Protein AF-A0A5J4IPZ2-F1 (afdb_monomer)

Foldseek 3Di:
DVVLVLLLVCLQFQVACCQAVNFQVVCLQVQLQALVLLLVVLVLQLVLLLPLQLVLVCCCQQPADQLSVLVVQVCPPCSPPDPRNGDGNVVCSLVVSLVSSQVSLVVVLVVCVVPPVPNCVVQVVCSSVSSVGRLSSVLNVVCVVVVDPDSVSSSSSSNSNSNSSSVSSSVLSVVNVVCVPPDDDPVCPRSNVSVVVSNVVSVVSLVCNCVSVPPDPNGSDPVVDVVVVVVVVVVVVVVVVVVVVVVPD

Secondary structure (DSSP, 8-state):
-HHHHHHHHIIIIIS-TTTTS-TTHHHHHHHTT-HHHHHHHHHHHHHHHHHHHHHHHHHIIIIISTTGGGGGGS-TT-GGG-TTTT---GGGHHHHHHHHHHHHHHHHHHHHHHH-HHHHHHHGGGSGGGTT-HHHHHHHHHHHHTT---HHHHHHHHHHHHHHHHHHHHHHHHHHHHHTTS---GGGTTHHHHHHHHHHHHHHHHTTTTTTTTTS--SS---S-HHHHHHHHHHHHHHHHHHHHHTT-

Structure (mmCIF, N/CA/C/O backbone):
data_AF-A0A5J4IPZ2-F1
#
_entry.id   AF-A0A5J4IPZ2-F1
#
loop_
_atom_site.group_PDB
_atom_site.id
_atom_site.type_symbol
_atom_site.label_atom_id
_atom_site.label_alt_id
_atom_site.label_comp_id
_atom_site.label_asym_id
_atom_site.label_entity_id
_atom_site.label_seq_id
_atom_site.pdbx_PDB_ins_code
_atom_site.Cartn_x
_atom_site.Cartn_y
_atom_site.Cartn_z
_atom_site.occupancy
_atom_site.B_iso_or_equiv
_atom_site.auth_seq_id
_atom_site.auth_comp_id
_atom_site.auth_asym_id
_atom_site.auth_atom_id
_atom_site.pdbx_PDB_model_num
ATOM 1 N N . MET A 1 1 ? -8.287 -6.691 -21.217 1.00 61.56 1 MET A N 1
ATOM 2 C CA . MET A 1 1 ? -9.490 -6.255 -20.456 1.00 61.56 1 MET A CA 1
ATOM 3 C C . MET A 1 1 ? -9.839 -7.245 -19.352 1.00 61.56 1 MET A C 1
ATOM 5 O O . MET A 1 1 ? -9.910 -6.810 -18.214 1.00 61.56 1 MET A O 1
ATOM 9 N N . LEU A 1 2 ? -9.999 -8.542 -19.652 1.00 74.62 2 LEU A N 1
ATOM 10 C CA . LEU A 1 2 ? -10.226 -9.575 -18.626 1.00 74.62 2 LEU A CA 1
ATOM 11 C C . LEU A 1 2 ? -9.088 -9.647 -17.594 1.00 74.62 2 LEU A C 1
ATOM 13 O O . LEU A 1 2 ? -9.361 -9.686 -16.405 1.00 74.62 2 LEU A O 1
ATOM 17 N N . GLU A 1 3 ? -7.841 -9.511 -18.041 1.00 77.12 3 GLU A N 1
ATOM 18 C CA . GLU A 1 3 ? -6.651 -9.480 -17.178 1.00 77.12 3 GLU A CA 1
ATOM 19 C C . GLU A 1 3 ? -6.672 -8.355 -16.124 1.00 77.12 3 GLU A C 1
ATOM 21 O O . GLU A 1 3 ? -6.372 -8.588 -14.958 1.00 77.12 3 GLU A O 1
ATOM 26 N N . HIS A 1 4 ? -7.114 -7.140 -16.485 1.00 78.69 4 HIS A N 1
ATOM 27 C CA . HIS A 1 4 ? -7.267 -6.051 -15.511 1.00 78.69 4 HIS A CA 1
ATOM 28 C C . HIS A 1 4 ? -8.324 -6.382 -14.455 1.00 78.69 4 HIS A C 1
ATOM 30 O O . HIS A 1 4 ? -8.153 -6.045 -13.288 1.00 78.69 4 HIS A O 1
ATOM 36 N N . VAL A 1 5 ? -9.418 -7.031 -14.859 1.00 79.81 5 VAL A N 1
ATOM 37 C CA . VAL A 1 5 ? -10.514 -7.391 -13.953 1.00 79.81 5 VAL A CA 1
ATOM 38 C C . VAL A 1 5 ? -10.082 -8.519 -13.018 1.00 79.81 5 VAL A C 1
ATOM 40 O O . VAL A 1 5 ? -10.305 -8.429 -11.814 1.00 79.81 5 VAL A O 1
ATOM 43 N N . GLU A 1 6 ? -9.415 -9.544 -13.539 1.00 80.88 6 GLU A N 1
ATOM 44 C CA . GLU A 1 6 ? -8.884 -10.648 -12.740 1.00 80.88 6 GLU A CA 1
ATOM 45 C C . GLU A 1 6 ? -7.850 -10.157 -11.725 1.00 80.88 6 GLU A C 1
ATOM 47 O O . GLU A 1 6 ? -8.001 -10.406 -10.529 1.00 80.88 6 GLU A O 1
ATOM 52 N N . LEU A 1 7 ? -6.864 -9.370 -12.171 1.00 79.12 7 LEU A N 1
ATOM 53 C CA . LEU A 1 7 ? -5.853 -8.783 -11.292 1.00 79.12 7 LEU A CA 1
ATOM 54 C C . LEU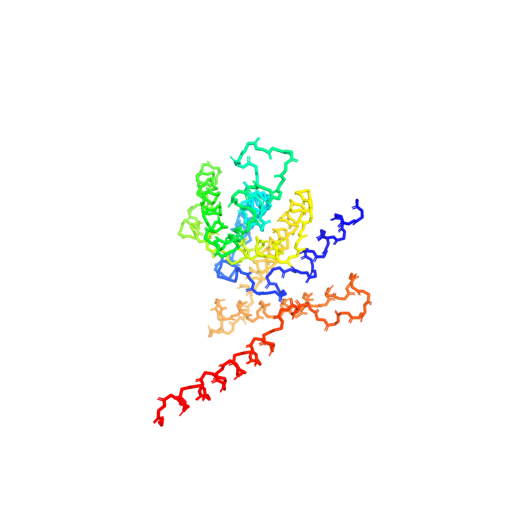 A 1 7 ? -6.485 -7.881 -10.226 1.00 79.12 7 LEU A C 1
ATOM 56 O O . LEU A 1 7 ? -6.055 -7.894 -9.074 1.00 79.12 7 LEU A O 1
ATOM 60 N N . PHE A 1 8 ? -7.532 -7.136 -10.587 1.00 81.12 8 PHE A N 1
ATOM 61 C CA . PHE A 1 8 ? -8.260 -6.272 -9.663 1.00 81.12 8 PHE A CA 1
ATOM 62 C C . PHE A 1 8 ? -8.915 -7.076 -8.531 1.00 81.12 8 PHE A C 1
ATOM 64 O O . PHE A 1 8 ? -8.709 -6.769 -7.356 1.00 81.12 8 PHE A O 1
ATOM 71 N N . PHE A 1 9 ? -9.661 -8.138 -8.853 1.00 81.38 9 PHE A N 1
ATOM 72 C CA . PHE A 1 9 ? -10.294 -8.981 -7.831 1.00 81.38 9 PHE A CA 1
ATOM 73 C C . PHE A 1 9 ? -9.274 -9.804 -7.037 1.00 81.38 9 PHE A C 1
ATOM 75 O O . PHE A 1 9 ? -9.396 -9.905 -5.812 1.00 81.38 9 PHE A O 1
ATOM 82 N N . LYS A 1 10 ? -8.243 -10.333 -7.706 1.00 81.31 10 LYS A N 1
ATOM 83 C CA . LYS A 1 10 ? -7.156 -11.083 -7.069 1.00 81.31 10 LYS A CA 1
ATOM 84 C C . LYS A 1 10 ? -6.426 -10.214 -6.049 1.00 81.31 10 LYS A C 1
ATOM 86 O O . LYS A 1 10 ? -6.302 -10.611 -4.899 1.00 81.31 10 LYS A O 1
ATOM 91 N N . SER A 1 11 ? -6.042 -8.996 -6.419 1.00 79.44 11 SER A N 1
ATOM 92 C CA . SER A 1 11 ? -5.318 -8.066 -5.544 1.00 79.44 11 SER A CA 1
ATOM 93 C C . SER A 1 11 ? -6.141 -7.585 -4.337 1.00 79.44 11 SER A C 1
ATOM 95 O O . SER A 1 11 ? -5.589 -7.376 -3.256 1.00 79.44 11 SER A O 1
ATOM 97 N N . ILE A 1 12 ? -7.465 -7.441 -4.476 1.00 83.19 12 ILE A N 1
ATOM 98 C CA . ILE A 1 12 ? -8.333 -7.003 -3.368 1.00 83.19 12 ILE A CA 1
ATOM 99 C C . ILE A 1 12 ? -8.561 -8.120 -2.343 1.00 83.19 12 ILE A C 1
ATOM 101 O O . ILE A 1 12 ? -8.510 -7.859 -1.136 1.00 83.19 12 ILE A O 1
ATOM 105 N N . PHE A 1 13 ? -8.858 -9.339 -2.806 1.00 78.62 13 PHE A N 1
ATOM 106 C CA . PHE A 1 13 ? -9.368 -10.414 -1.945 1.00 78.62 13 PHE A CA 1
ATOM 107 C C . PHE A 1 13 ? -8.379 -11.555 -1.710 1.00 78.62 13 PHE A C 1
ATOM 109 O O . PHE A 1 13 ? -8.270 -12.012 -0.575 1.00 78.62 13 PHE A O 1
ATOM 116 N N . VAL A 1 14 ? -7.682 -12.009 -2.753 1.00 73.56 14 VAL A N 1
ATOM 117 C CA . VAL A 1 14 ? -6.795 -13.184 -2.700 1.00 73.56 14 VAL A CA 1
ATOM 118 C C . VAL A 1 14 ? -5.417 -12.776 -2.185 1.00 73.56 14 VAL A C 1
ATOM 120 O O . VAL A 1 14 ? -4.978 -13.236 -1.136 1.00 73.56 14 VAL A O 1
ATOM 123 N N . ASP A 1 15 ? -4.794 -11.810 -2.853 1.00 78.50 15 ASP A N 1
ATOM 124 C CA . ASP A 1 15 ? -3.455 -11.298 -2.553 1.00 78.50 15 ASP A CA 1
ATOM 125 C C . ASP A 1 15 ? -3.522 -10.046 -1.668 1.00 78.50 15 ASP A C 1
ATOM 127 O O . ASP A 1 15 ? -2.786 -9.072 -1.854 1.00 78.50 15 ASP A O 1
ATOM 131 N N . ASN A 1 16 ? -4.450 -10.034 -0.708 1.00 83.62 16 ASN A N 1
ATOM 132 C CA . ASN A 1 16 ? -4.646 -8.873 0.147 1.00 83.62 16 ASN A CA 1
ATOM 133 C C . ASN A 1 16 ? -3.399 -8.627 1.014 1.00 83.62 16 ASN A C 1
ATOM 135 O O . ASN A 1 16 ? -3.026 -9.455 1.847 1.00 83.62 16 ASN A O 1
ATOM 139 N N . MET A 1 17 ? -2.805 -7.440 0.883 1.00 83.50 17 MET A N 1
ATOM 140 C CA . MET A 1 17 ? -1.573 -7.051 1.583 1.00 83.50 17 MET A CA 1
ATOM 141 C C . MET A 1 17 ? -1.637 -7.233 3.107 1.00 83.50 17 MET A C 1
ATOM 143 O O . MET A 1 17 ? -0.631 -7.580 3.722 1.00 83.50 17 MET A O 1
ATOM 147 N N . VAL A 1 18 ? -2.802 -7.008 3.723 1.00 83.12 18 VAL A N 1
ATOM 148 C CA . VAL A 1 18 ? -2.961 -7.034 5.186 1.00 83.12 18 VAL A CA 1
ATOM 149 C C . VAL A 1 18 ? -3.151 -8.452 5.710 1.00 83.12 18 VAL A C 1
ATOM 151 O O . VAL A 1 18 ? -2.559 -8.809 6.722 1.00 83.12 18 VAL A O 1
ATOM 154 N N . PHE A 1 19 ? -3.985 -9.258 5.053 1.00 84.88 19 PHE A N 1
ATOM 155 C CA . PHE A 1 19 ? -4.385 -10.566 5.584 1.00 84.88 19 PHE A CA 1
ATOM 156 C C . PHE A 1 19 ? -3.585 -11.737 5.015 1.00 84.88 19 PHE A C 1
ATOM 158 O O . PHE A 1 19 ? -3.391 -12.713 5.734 1.00 84.88 19 PHE A O 1
ATOM 165 N N . ALA A 1 20 ? -3.115 -11.645 3.767 1.00 82.25 20 ALA A N 1
ATOM 166 C CA . ALA A 1 20 ? -2.290 -12.687 3.158 1.00 82.25 20 ALA A CA 1
ATOM 167 C C . ALA A 1 20 ? -0.814 -12.528 3.548 1.00 82.25 20 ALA A C 1
ATOM 169 O O . ALA A 1 20 ? -0.160 -13.505 3.898 1.00 82.25 20 ALA A O 1
ATOM 170 N N . TYR A 1 21 ? -0.309 -11.289 3.544 1.00 84.62 21 TYR A N 1
ATOM 171 C CA . TYR A 1 21 ? 1.118 -11.014 3.742 1.00 84.62 21 TYR A CA 1
ATOM 172 C C . TYR A 1 21 ? 1.452 -10.275 5.049 1.00 84.62 21 TYR A C 1
ATOM 174 O O . TYR A 1 21 ? 2.625 -10.093 5.358 1.00 84.62 21 TYR A O 1
ATOM 182 N N . PHE A 1 22 ? 0.457 -9.855 5.842 1.00 89.00 22 PHE A N 1
ATOM 183 C CA . PHE A 1 22 ? 0.658 -9.109 7.098 1.00 89.00 22 PHE A CA 1
ATOM 184 C C . PHE A 1 22 ? 1.473 -7.811 6.941 1.00 89.00 22 PHE A C 1
ATOM 186 O O . PHE A 1 22 ? 2.226 -7.411 7.833 1.00 89.00 22 PHE A O 1
ATOM 193 N N . LEU A 1 23 ? 1.304 -7.106 5.820 1.00 90.31 23 LEU A N 1
ATOM 194 C CA . LEU A 1 23 ? 1.935 -5.811 5.577 1.00 90.31 23 LEU A CA 1
ATOM 195 C C . LEU A 1 23 ? 1.057 -4.650 6.072 1.00 90.31 23 LEU A C 1
ATOM 197 O O . LEU A 1 23 ? -0.164 -4.633 5.924 1.00 90.31 23 LEU A O 1
ATOM 201 N N . GLY A 1 24 ? 1.700 -3.621 6.634 1.00 90.25 24 GLY A N 1
ATOM 202 C CA . GLY A 1 24 ? 1.027 -2.392 7.081 1.00 90.25 24 GLY A CA 1
ATOM 203 C C . GLY A 1 24 ? 0.362 -2.490 8.461 1.00 90.25 24 GLY A C 1
ATOM 204 O O . GLY A 1 24 ? -0.444 -1.632 8.822 1.00 90.25 24 GLY A O 1
ATOM 205 N N . MET A 1 25 ? 0.715 -3.502 9.258 1.00 91.31 25 MET A N 1
ATOM 206 C CA . MET A 1 25 ? 0.103 -3.776 10.566 1.00 91.31 25 MET A CA 1
ATOM 207 C C . MET A 1 25 ? 0.246 -2.632 11.577 1.00 91.31 25 MET A C 1
ATOM 209 O O . MET A 1 25 ? -0.663 -2.396 12.373 1.00 91.31 25 MET A O 1
ATOM 213 N N . CYS A 1 26 ? 1.354 -1.889 11.540 1.00 90.81 26 CYS A N 1
ATOM 214 C CA . CYS A 1 26 ? 1.641 -0.820 12.498 1.00 90.81 26 CYS A CA 1
ATOM 215 C C . CYS A 1 26 ? 0.573 0.285 12.466 1.00 90.81 26 CYS A C 1
ATOM 217 O O . CYS A 1 26 ? -0.038 0.603 13.488 1.00 90.81 26 CYS A O 1
ATOM 219 N N . SER A 1 27 ? 0.306 0.837 11.282 1.00 90.12 27 SER A N 1
ATOM 220 C CA . SER A 1 27 ? -0.718 1.867 11.082 1.00 90.12 27 SER A CA 1
ATOM 221 C C . SER A 1 27 ? -2.130 1.277 11.161 1.00 90.12 27 SER A C 1
ATOM 223 O O . SER A 1 27 ? -3.031 1.900 11.731 1.00 90.12 27 SER A O 1
ATOM 225 N N . TYR A 1 28 ? -2.310 0.041 10.690 1.00 91.81 28 TYR A N 1
ATOM 226 C CA . TYR A 1 28 ? -3.582 -0.676 10.729 1.00 91.81 28 TYR A CA 1
ATOM 227 C C . TYR A 1 28 ? -4.123 -0.878 12.159 1.00 91.81 28 TYR A C 1
ATOM 229 O O . TYR A 1 28 ? -5.279 -0.564 12.464 1.00 91.81 28 TYR A O 1
ATOM 237 N N . LEU A 1 29 ? -3.285 -1.348 13.085 1.00 92.12 29 LEU A N 1
ATOM 238 C CA . LEU A 1 29 ? -3.682 -1.587 14.479 1.00 92.12 29 LEU A CA 1
ATOM 239 C C . LEU A 1 29 ? -3.805 -0.279 15.279 1.00 92.12 29 LEU A C 1
ATOM 241 O O . LEU A 1 29 ? -4.686 -0.147 16.143 1.00 92.12 29 LEU A O 1
ATOM 245 N N . ALA A 1 30 ? -2.948 0.702 14.982 1.00 89.31 30 ALA A N 1
ATOM 246 C CA . ALA A 1 30 ? -2.922 1.986 15.677 1.00 89.31 30 ALA A CA 1
ATOM 247 C C . ALA A 1 30 ? -4.180 2.831 15.405 1.00 89.31 30 ALA A C 1
ATOM 249 O O . ALA A 1 30 ? -4.764 3.384 16.344 1.00 89.31 30 ALA A O 1
ATOM 250 N N . VAL A 1 31 ? -4.635 2.893 14.147 1.00 89.44 31 VAL A N 1
ATOM 251 C CA . VAL A 1 31 ? -5.649 3.867 13.687 1.00 89.44 31 VAL A CA 1
ATOM 252 C C . VAL A 1 31 ? -7.065 3.280 13.573 1.00 89.44 31 VAL A C 1
ATOM 254 O O . VAL A 1 31 ? -8.040 4.002 13.373 1.00 89.44 31 VAL A O 1
ATOM 257 N N . SER A 1 32 ? -7.247 1.989 13.844 1.00 92.88 32 SER A N 1
ATOM 258 C CA . SER A 1 32 ? -8.554 1.313 13.763 1.00 92.88 32 SER A CA 1
ATOM 259 C C . SER A 1 32 ? -9.525 1.598 14.927 1.00 92.88 32 SER A C 1
ATOM 261 O O . SER A 1 32 ? -10.469 0.853 15.147 1.00 92.88 32 SER A O 1
ATOM 263 N N . LYS A 1 33 ? -9.335 2.653 15.730 1.00 90.19 33 LYS A N 1
ATOM 264 C CA . LYS A 1 33 ? -10.219 2.926 16.887 1.00 90.19 33 LYS A CA 1
ATOM 265 C C . LYS A 1 33 ? -11.569 3.544 16.517 1.00 90.19 33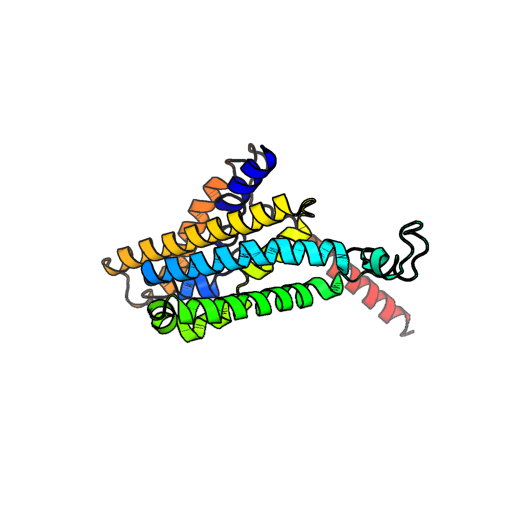 LYS A C 1
ATOM 267 O O . LYS A 1 33 ? -12.498 3.427 17.318 1.00 90.19 33 LYS A O 1
ATOM 272 N N . LYS A 1 34 ? -11.629 4.273 15.402 1.00 90.88 34 LYS A N 1
ATOM 273 C CA . LYS A 1 34 ? -12.822 4.961 14.899 1.00 90.88 34 LYS A CA 1
ATOM 274 C C . LYS A 1 34 ? -12.916 4.768 13.390 1.00 90.88 34 LYS A C 1
ATOM 276 O O . LYS A 1 34 ? -11.894 4.841 12.703 1.00 90.88 34 LYS A O 1
ATOM 281 N N . VAL A 1 35 ? -14.124 4.582 12.870 1.00 93.38 35 VAL A N 1
ATOM 282 C CA . VAL A 1 35 ? -14.353 4.400 11.429 1.00 93.38 35 VAL A CA 1
ATOM 283 C C . VAL A 1 35 ? -14.015 5.679 10.661 1.00 93.38 35 VAL A C 1
ATOM 285 O O . VAL A 1 35 ? -13.364 5.613 9.625 1.00 93.38 35 VAL A O 1
ATOM 288 N N . SER A 1 36 ? -14.347 6.856 11.199 1.00 89.75 36 SER A N 1
ATOM 289 C CA . SER A 1 36 ? -14.058 8.138 10.536 1.00 89.75 36 SER A CA 1
ATOM 290 C C . SER A 1 36 ? -12.561 8.387 10.309 1.00 89.75 36 SER A C 1
ATOM 292 O O . SER A 1 36 ? -12.176 8.878 9.251 1.00 89.75 36 SER A O 1
ATOM 294 N N . THR A 1 37 ? -11.701 8.007 11.261 1.00 89.00 37 THR A N 1
ATOM 295 C CA . THR A 1 37 ? -10.240 8.109 11.099 1.00 89.00 37 THR A CA 1
ATOM 296 C C . THR A 1 37 ? -9.688 7.026 10.178 1.00 89.00 37 THR A C 1
ATOM 298 O O . THR A 1 37 ? -8.784 7.301 9.393 1.00 89.00 37 THR A O 1
ATOM 301 N N . ALA A 1 38 ? -10.243 5.811 10.243 1.00 91.94 38 ALA A N 1
ATOM 302 C CA . ALA A 1 38 ? -9.855 4.694 9.383 1.00 91.94 38 ALA A CA 1
ATOM 303 C C . ALA A 1 38 ? -10.126 4.981 7.898 1.00 91.94 38 ALA A C 1
ATOM 305 O O . ALA A 1 38 ? -9.267 4.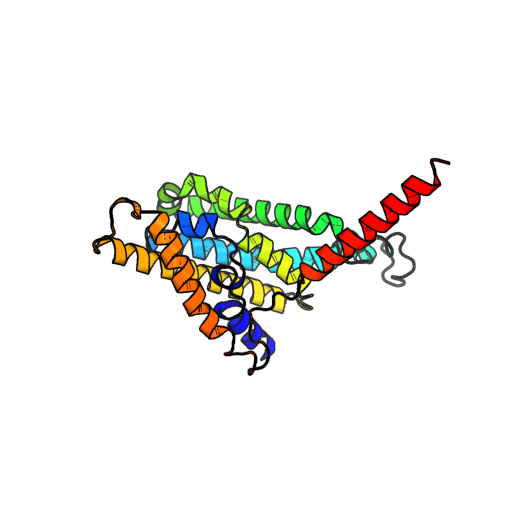711 7.063 1.00 91.94 38 ALA A O 1
ATOM 306 N N . VAL A 1 39 ? -11.276 5.583 7.580 1.00 92.06 39 VAL A N 1
ATOM 307 C CA . VAL A 1 39 ? -11.629 5.984 6.209 1.00 92.06 39 VAL A CA 1
ATOM 308 C C . VAL A 1 39 ? -10.644 7.024 5.672 1.00 92.06 39 VAL A C 1
ATOM 310 O O . VAL A 1 39 ? -10.151 6.873 4.558 1.00 92.06 39 VAL A O 1
ATOM 313 N N . GLY A 1 40 ? -10.311 8.047 6.468 1.00 89.25 40 GLY A N 1
ATOM 314 C CA . GLY A 1 40 ? -9.351 9.078 6.063 1.00 89.25 40 GLY A CA 1
ATOM 315 C C . GLY A 1 40 ? -7.957 8.513 5.781 1.00 89.25 40 GLY A C 1
ATOM 316 O O . GLY A 1 40 ? -7.370 8.805 4.741 1.00 89.25 40 GLY A O 1
ATOM 317 N N . LEU A 1 41 ? -7.452 7.650 6.669 1.00 89.06 41 LEU A N 1
ATOM 318 C CA . LEU A 1 41 ? -6.153 7.001 6.476 1.00 89.06 41 LEU A CA 1
ATOM 319 C C . LEU A 1 41 ? -6.154 6.065 5.262 1.00 89.06 41 LEU A C 1
ATOM 321 O O . LEU A 1 41 ? -5.227 6.103 4.459 1.00 89.06 41 LEU A O 1
ATOM 325 N N . GLY A 1 42 ? -7.180 5.228 5.108 1.00 91.56 42 GLY A N 1
ATOM 326 C CA . GLY A 1 42 ? -7.247 4.305 3.980 1.00 91.56 42 GLY A CA 1
ATOM 327 C C . GLY A 1 42 ? -7.369 5.017 2.633 1.00 91.56 42 GLY A C 1
ATOM 328 O O . GLY A 1 42 ? -6.743 4.584 1.671 1.00 91.56 42 GLY A O 1
ATOM 329 N N . ALA A 1 43 ? -8.109 6.127 2.558 1.00 91.19 43 ALA A N 1
ATOM 330 C CA . ALA A 1 43 ? -8.184 6.936 1.343 1.00 91.19 43 ALA A CA 1
ATOM 331 C C . ALA A 1 43 ? -6.815 7.531 0.972 1.00 91.19 43 ALA A C 1
ATOM 333 O O . ALA A 1 43 ? -6.435 7.513 -0.199 1.00 91.19 43 ALA A O 1
ATOM 334 N N . ALA A 1 44 ? -6.045 7.991 1.966 1.00 90.69 44 ALA A N 1
ATOM 335 C CA . ALA A 1 44 ? -4.675 8.449 1.747 1.00 90.69 44 ALA A CA 1
ATOM 336 C C . ALA A 1 44 ? -3.770 7.316 1.233 1.00 90.69 44 ALA A C 1
ATOM 338 O O . ALA A 1 44 ? -3.013 7.523 0.290 1.00 90.69 44 ALA A O 1
ATOM 339 N N . VAL A 1 45 ? -3.880 6.104 1.791 1.00 92.06 45 VAL A N 1
ATOM 340 C CA . VAL A 1 45 ? -3.102 4.936 1.339 1.00 92.06 45 VAL A CA 1
ATOM 341 C C . VAL A 1 45 ? -3.457 4.529 -0.093 1.00 92.06 45 VAL A C 1
ATOM 343 O O . VAL A 1 45 ? -2.540 4.292 -0.876 1.00 92.06 45 VAL A O 1
ATOM 346 N N . ILE A 1 46 ? -4.746 4.502 -0.465 1.00 94.12 46 ILE A N 1
ATOM 347 C CA . ILE A 1 46 ? -5.175 4.263 -1.857 1.00 94.12 46 ILE A CA 1
ATOM 348 C C . ILE A 1 46 ? -4.518 5.280 -2.783 1.00 94.12 46 ILE A C 1
ATOM 350 O O . ILE A 1 46 ? -3.931 4.899 -3.793 1.00 94.12 46 ILE A O 1
ATOM 354 N N . PHE A 1 47 ? -4.608 6.566 -2.440 1.00 92.81 47 PHE A N 1
ATOM 355 C CA . PHE A 1 47 ? -4.050 7.632 -3.263 1.00 92.81 47 PHE A CA 1
ATOM 356 C C . PHE A 1 47 ? -2.538 7.471 -3.441 1.00 92.81 47 PHE A C 1
ATOM 358 O O . PHE A 1 47 ? -2.062 7.489 -4.573 1.00 92.81 47 PHE A O 1
ATOM 365 N N . VAL A 1 48 ? -1.793 7.247 -2.353 1.00 93.69 48 VAL A N 1
ATOM 366 C CA . VAL A 1 48 ? -0.339 7.054 -2.424 1.00 93.69 48 VAL A CA 1
ATOM 367 C C . VAL A 1 48 ? -0.002 5.843 -3.293 1.00 93.69 48 VAL A C 1
ATOM 36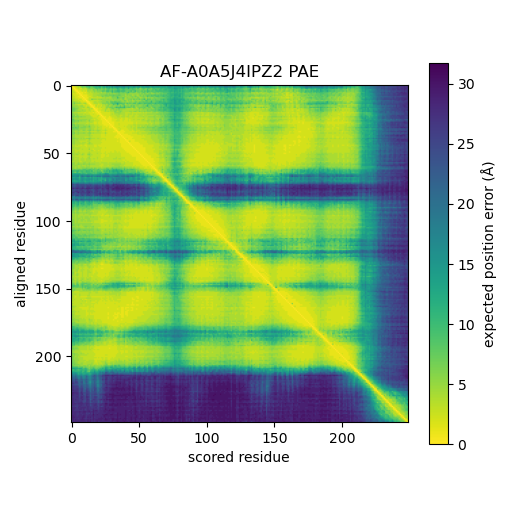9 O O . VAL A 1 48 ? 0.735 6.012 -4.254 1.00 93.69 48 VAL A O 1
ATOM 372 N N . LEU A 1 49 ? -0.585 4.665 -3.039 1.00 93.69 49 LEU A N 1
ATOM 373 C CA . LEU A 1 49 ? -0.314 3.447 -3.821 1.00 93.69 49 LEU A CA 1
ATOM 374 C C . LEU A 1 49 ? -0.645 3.603 -5.309 1.00 93.69 49 LEU A C 1
ATOM 376 O O . LEU A 1 49 ? 0.124 3.165 -6.162 1.00 93.69 49 LEU A O 1
ATOM 380 N N . THR A 1 50 ? -1.767 4.252 -5.623 1.00 94.19 50 THR A N 1
ATOM 381 C CA . THR A 1 50 ? -2.211 4.462 -7.010 1.00 94.19 50 THR A CA 1
ATOM 382 C C . THR A 1 50 ? -1.208 5.288 -7.807 1.00 94.19 50 THR A C 1
ATOM 384 O O . THR A 1 50 ? -1.109 5.111 -9.017 1.00 94.19 50 THR A O 1
ATOM 387 N N . VAL A 1 51 ? -0.460 6.181 -7.154 1.00 93.69 51 VAL A N 1
ATOM 388 C CA . VAL A 1 51 ? 0.522 7.032 -7.833 1.00 93.69 51 VAL A CA 1
ATOM 389 C C . VAL A 1 51 ? 1.941 6.471 -7.707 1.00 93.69 51 VAL A C 1
ATOM 391 O O . VAL A 1 51 ? 2.682 6.480 -8.686 1.00 93.69 51 VAL A O 1
ATOM 394 N N . THR A 1 52 ? 2.337 5.941 -6.548 1.00 93.94 52 THR A N 1
ATOM 395 C CA . THR A 1 52 ? 3.705 5.445 -6.334 1.00 93.94 52 THR A CA 1
ATOM 396 C C . THR A 1 52 ? 3.992 4.165 -7.099 1.00 93.94 52 THR A C 1
ATOM 398 O O . THR A 1 52 ? 5.099 4.030 -7.600 1.00 93.94 52 THR A O 1
ATOM 401 N N . VAL A 1 53 ? 3.032 3.246 -7.235 1.00 93.00 53 VAL A N 1
ATOM 402 C CA . VAL A 1 53 ? 3.243 1.989 -7.972 1.00 93.00 53 VAL A CA 1
ATOM 403 C C . VAL A 1 53 ? 3.542 2.234 -9.457 1.00 93.00 53 VAL A C 1
ATOM 405 O O . VAL A 1 53 ? 4.580 1.761 -9.911 1.00 93.00 53 VAL A O 1
ATOM 408 N N . PRO A 1 54 ? 2.738 2.994 -10.230 1.00 93.25 54 PRO A N 1
ATOM 409 C CA . PRO A 1 54 ? 3.085 3.270 -11.622 1.00 93.25 54 PRO A CA 1
ATOM 410 C C . PRO A 1 54 ? 4.340 4.141 -11.756 1.00 93.25 54 PRO A C 1
ATOM 412 O O . PRO A 1 54 ? 5.094 3.953 -12.703 1.00 93.25 54 PRO A O 1
ATOM 415 N N . LEU A 1 55 ? 4.616 5.060 -10.821 1.00 93.19 55 LEU A N 1
ATOM 416 C CA . LEU A 1 55 ? 5.885 5.799 -10.828 1.00 93.19 55 LEU A CA 1
ATOM 417 C C . LEU A 1 55 ? 7.080 4.863 -10.628 1.00 93.19 55 LEU A C 1
ATOM 419 O O . LEU A 1 55 ? 8.023 4.914 -11.408 1.00 93.19 55 LEU A O 1
ATOM 423 N N . ASN A 1 56 ? 7.024 3.978 -9.635 1.00 92.75 56 ASN A N 1
ATOM 424 C CA . ASN A 1 56 ? 8.075 2.999 -9.373 1.00 92.75 56 ASN A CA 1
ATOM 425 C C . ASN A 1 56 ? 8.217 1.994 -10.521 1.00 92.75 56 ASN A C 1
ATOM 427 O O . ASN A 1 56 ? 9.333 1.577 -10.800 1.00 92.75 56 ASN A O 1
ATOM 431 N N . TRP A 1 57 ? 7.132 1.684 -11.236 1.00 92.62 57 TRP A N 1
ATOM 432 C CA . TRP A 1 57 ? 7.178 0.921 -12.483 1.00 92.62 57 TRP A CA 1
ATOM 433 C C . TRP A 1 57 ? 7.997 1.636 -13.564 1.00 92.62 57 TRP A C 1
ATOM 435 O O . TRP A 1 57 ? 8.867 1.033 -14.185 1.00 92.62 57 TRP A O 1
ATOM 445 N N . PHE A 1 58 ? 7.768 2.940 -13.762 1.00 90.75 58 PHE A N 1
ATOM 446 C CA . PHE A 1 58 ? 8.592 3.736 -14.675 1.00 90.75 58 PHE A CA 1
ATOM 447 C C . PHE A 1 58 ? 10.047 3.798 -14.214 1.00 90.75 58 PHE A C 1
ATOM 449 O O . PHE A 1 58 ? 10.943 3.743 -15.046 1.00 90.75 58 PHE A O 1
ATOM 456 N N . LEU A 1 59 ? 10.308 3.902 -12.912 1.00 90.44 59 LEU A N 1
ATOM 457 C CA . LEU A 1 59 ? 11.680 3.846 -12.422 1.00 90.44 59 LEU A CA 1
ATOM 458 C C . LEU A 1 59 ? 12.299 2.488 -12.764 1.00 90.44 59 LEU A C 1
ATOM 460 O O . LEU A 1 59 ? 13.335 2.469 -13.415 1.00 90.44 59 LEU A O 1
ATOM 464 N N . ASP A 1 60 ? 11.647 1.383 -12.405 1.00 87.88 60 ASP A N 1
ATOM 465 C CA . ASP A 1 60 ? 12.148 0.023 -12.621 1.00 87.88 60 ASP A CA 1
ATOM 466 C C . ASP A 1 60 ? 12.548 -0.220 -14.084 1.00 87.88 60 ASP A C 1
ATOM 468 O O . ASP A 1 60 ? 13.704 -0.533 -14.370 1.00 87.88 60 ASP A O 1
ATOM 472 N N . GLN A 1 61 ? 11.634 0.064 -15.013 1.00 84.25 61 GLN A N 1
ATOM 473 C CA . GLN A 1 61 ? 11.819 -0.169 -16.449 1.00 84.25 61 GLN A CA 1
ATOM 474 C C . GLN A 1 61 ? 12.866 0.744 -17.101 1.00 84.25 61 GLN A C 1
ATOM 476 O O . GLN A 1 61 ? 13.531 0.334 -18.047 1.00 84.25 61 GLN A O 1
ATOM 481 N N . TYR A 1 62 ? 13.003 1.994 -16.642 1.00 82.94 62 TYR A N 1
ATOM 482 C CA . TYR A 1 62 ? 13.886 2.978 -17.287 1.00 82.94 62 TYR A CA 1
ATOM 483 C C . TYR A 1 62 ? 15.233 3.167 -16.579 1.00 82.94 62 TYR A C 1
ATOM 485 O O . TYR A 1 62 ? 16.135 3.767 -17.161 1.00 82.94 62 TYR A O 1
ATOM 493 N N . ILE A 1 63 ? 15.383 2.706 -15.334 1.00 83.75 63 ILE A N 1
ATOM 494 C CA . ILE A 1 63 ? 16.573 2.973 -14.511 1.00 83.75 63 ILE A CA 1
ATOM 495 C C . ILE A 1 63 ? 17.186 1.698 -13.919 1.00 83.75 63 ILE A C 1
ATOM 497 O O . ILE A 1 63 ? 18.406 1.652 -13.787 1.00 83.75 63 ILE A O 1
ATOM 501 N N . LEU A 1 64 ? 16.395 0.695 -13.522 1.00 82.44 64 LEU A N 1
ATOM 502 C CA . LEU A 1 64 ? 16.890 -0.388 -12.657 1.00 82.44 64 LEU A CA 1
ATOM 503 C C . LEU A 1 64 ? 17.162 -1.685 -13.409 1.00 82.44 64 LEU A C 1
ATOM 505 O O . LEU A 1 64 ? 18.106 -2.386 -13.052 1.00 82.44 64 LEU A O 1
ATOM 509 N N . GLN A 1 65 ? 16.355 -1.998 -14.423 1.00 78.31 65 GLN A N 1
ATOM 510 C CA . GLN A 1 65 ? 16.526 -3.217 -15.205 1.00 78.31 65 GLN A CA 1
ATOM 511 C C . GLN A 1 65 ? 17.866 -3.244 -15.959 1.00 78.31 65 GLN A C 1
ATOM 513 O O . GLN A 1 65 ? 18.380 -2.187 -16.350 1.00 78.31 65 GLN A O 1
ATOM 518 N N . PRO A 1 66 ? 18.437 -4.443 -16.188 1.00 71.00 66 PRO A N 1
ATOM 519 C CA . PRO A 1 66 ? 19.699 -4.582 -16.905 1.00 71.00 66 PRO A CA 1
ATOM 520 C C . PRO A 1 66 ? 19.582 -3.954 -18.300 1.00 71.00 66 PRO A C 1
ATOM 522 O O . PRO A 1 66 ? 18.671 -4.267 -19.066 1.00 71.00 66 PRO A O 1
ATOM 525 N N . GLY A 1 67 ? 20.478 -3.018 -18.613 1.00 67.75 67 GLY A N 1
ATOM 526 C CA . GLY A 1 67 ? 20.485 -2.301 -19.892 1.00 67.75 67 GLY A CA 1
ATOM 527 C C . GLY A 1 67 ? 19.435 -1.189 -20.043 1.00 67.75 67 GLY A C 1
ATOM 528 O O . GLY A 1 67 ? 19.364 -0.567 -21.105 1.00 67.75 67 GLY A O 1
ATOM 529 N N . ALA A 1 68 ? 18.661 -0.858 -19.001 1.00 67.00 68 ALA A N 1
ATOM 530 C CA . ALA A 1 68 ? 17.650 0.207 -19.052 1.00 67.00 68 ALA A CA 1
ATOM 531 C C . ALA A 1 68 ? 18.243 1.607 -19.332 1.00 67.00 68 ALA A C 1
ATOM 533 O O . ALA A 1 68 ? 17.603 2.455 -19.961 1.00 67.00 68 ALA A O 1
ATOM 534 N N . LEU A 1 69 ? 19.509 1.840 -18.957 1.00 67.69 69 LEU A N 1
ATOM 535 C CA . LEU A 1 69 ? 20.219 3.102 -19.204 1.00 67.69 69 LEU A CA 1
ATOM 536 C C . LEU A 1 69 ? 20.647 3.309 -20.668 1.00 67.69 69 LEU A C 1
ATOM 538 O O . LEU A 1 69 ? 21.217 4.356 -20.985 1.00 67.69 69 LEU A O 1
ATOM 542 N N . ALA A 1 70 ? 20.338 2.382 -21.581 1.00 65.19 70 ALA A N 1
ATOM 543 C CA . ALA A 1 70 ? 20.668 2.502 -23.004 1.00 65.19 70 ALA A CA 1
ATOM 544 C C . ALA A 1 70 ? 20.118 3.790 -23.660 1.00 65.19 70 ALA A C 1
ATOM 546 O O . ALA A 1 70 ? 20.661 4.268 -24.656 1.00 65.19 70 ALA A O 1
ATOM 547 N N . TRP A 1 71 ? 19.072 4.404 -23.093 1.00 68.31 71 TRP A N 1
ATOM 548 C CA . TRP A 1 71 ? 18.554 5.702 -23.545 1.00 68.31 71 TRP A CA 1
ATOM 549 C C . TRP A 1 71 ? 19.526 6.884 -23.318 1.00 68.31 71 TRP A C 1
ATOM 551 O O . TRP A 1 71 ? 19.471 7.856 -24.076 1.00 68.31 71 TRP A O 1
ATOM 561 N N . LEU A 1 72 ? 20.418 6.822 -22.321 1.00 67.44 72 LEU A N 1
ATOM 562 C CA . LEU A 1 72 ? 21.286 7.943 -21.923 1.00 67.44 72 LEU A CA 1
ATOM 563 C C . LEU A 1 72 ? 22.438 8.201 -22.918 1.00 67.44 72 LEU A C 1
ATOM 565 O O . LEU A 1 72 ? 22.944 9.318 -22.994 1.00 67.44 72 LEU A O 1
ATOM 569 N N . ASP A 1 73 ? 22.823 7.195 -23.708 1.00 59.38 73 ASP A N 1
ATOM 570 C CA . ASP A 1 73 ? 23.985 7.234 -24.614 1.00 59.38 73 ASP A CA 1
ATOM 571 C C . ASP A 1 73 ? 23.679 7.842 -26.003 1.00 59.38 73 ASP A C 1
ATOM 573 O O . ASP A 1 73 ? 24.533 7.918 -26.881 1.00 59.38 73 ASP A O 1
ATOM 577 N N . GLY A 1 74 ? 22.443 8.284 -26.263 1.00 60.44 74 GLY A N 1
ATOM 578 C CA . GLY A 1 74 ? 22.066 8.959 -27.519 1.00 60.44 74 GLY A CA 1
ATOM 579 C C . GLY A 1 74 ? 22.056 8.078 -28.786 1.00 60.44 74 GLY A C 1
ATOM 580 O O . GLY A 1 74 ? 21.421 8.447 -29.777 1.00 60.44 74 GLY A O 1
ATOM 581 N N . ASN A 1 75 ? 22.656 6.886 -28.758 1.00 56.19 75 ASN A N 1
ATOM 582 C CA . ASN A 1 75 ? 22.651 5.906 -29.845 1.00 56.19 75 ASN A CA 1
ATOM 583 C C . ASN A 1 75 ? 21.437 4.968 -29.759 1.00 56.19 75 ASN A C 1
ATOM 585 O O . ASN A 1 75 ? 21.521 3.817 -29.347 1.00 56.19 75 ASN A O 1
ATOM 589 N N . ARG A 1 76 ? 20.281 5.440 -30.241 1.00 56.31 76 ARG A N 1
ATOM 590 C CA . ARG A 1 76 ? 19.025 4.658 -30.291 1.00 56.31 76 ARG A CA 1
ATOM 591 C C . ARG A 1 76 ? 19.056 3.454 -31.254 1.00 56.31 76 ARG A C 1
ATOM 593 O O . ARG A 1 76 ? 18.096 2.695 -31.299 1.00 56.31 76 ARG A O 1
ATOM 600 N N . ALA A 1 77 ? 20.107 3.324 -32.067 1.00 54.84 77 ALA A N 1
ATOM 601 C CA . ALA A 1 77 ? 20.202 2.348 -33.155 1.00 54.84 77 ALA A CA 1
ATOM 602 C C . ALA A 1 77 ? 20.951 1.051 -32.786 1.00 54.84 77 ALA A C 1
ATOM 604 O O . ALA A 1 77 ? 20.800 0.060 -33.494 1.00 54.84 77 ALA A O 1
ATOM 605 N N . THR A 1 78 ? 21.728 1.032 -31.698 1.00 52.25 78 THR A N 1
ATOM 606 C CA . THR A 1 78 ? 22.510 -0.143 -31.264 1.00 52.25 78 THR A CA 1
ATOM 607 C C . THR A 1 78 ? 22.512 -0.247 -29.735 1.00 52.25 78 THR A C 1
ATOM 609 O O . THR A 1 78 ? 23.434 0.260 -29.097 1.00 52.25 78 THR A O 1
ATOM 612 N N . PRO A 1 79 ? 21.495 -0.894 -29.135 1.00 54.88 79 PRO A N 1
ATOM 613 C CA . PRO A 1 79 ? 21.404 -1.085 -27.682 1.00 54.88 79 PRO A CA 1
ATOM 614 C C . PRO A 1 79 ? 22.601 -1.862 -27.104 1.00 54.88 79 PRO A C 1
ATOM 616 O O . PRO A 1 79 ? 23.062 -1.566 -26.006 1.00 54.88 79 PRO A O 1
ATOM 619 N N . GLU A 1 80 ? 23.147 -2.797 -27.889 1.00 54.41 80 GLU A N 1
ATOM 620 C CA . GLU A 1 80 ? 24.255 -3.691 -27.516 1.00 54.41 80 GLU A CA 1
ATOM 621 C C . GLU A 1 80 ? 25.638 -3.011 -27.469 1.00 54.41 80 GLU A C 1
ATOM 623 O O . GLU A 1 80 ? 26.592 -3.605 -26.980 1.00 54.41 80 GLU A O 1
ATOM 628 N N . LEU A 1 81 ? 25.770 -1.777 -27.977 1.00 51.69 81 LEU A N 1
ATOM 629 C CA . LEU A 1 81 ? 27.030 -1.015 -27.996 1.00 51.69 81 LEU A CA 1
ATOM 630 C C . LEU A 1 81 ? 26.957 0.236 -27.106 1.00 51.69 81 LEU A C 1
ATOM 632 O O . LEU A 1 81 ? 27.648 1.220 -27.360 1.00 51.69 81 LEU A O 1
ATOM 636 N N . SER A 1 82 ? 26.081 0.239 -26.102 1.00 56.88 82 SER A N 1
ATOM 637 C CA . SER A 1 82 ? 26.091 1.284 -25.081 1.00 56.88 82 SER A CA 1
ATOM 638 C C . SER A 1 82 ? 27.029 0.858 -23.955 1.00 56.88 82 SER A C 1
ATOM 640 O O . SER A 1 82 ? 26.957 -0.271 -23.474 1.00 56.88 82 SER A O 1
ATOM 642 N N . ALA A 1 83 ? 27.903 1.759 -23.495 1.00 60.28 83 ALA A N 1
ATOM 643 C CA . ALA A 1 83 ? 28.821 1.487 -22.377 1.00 60.28 83 ALA A CA 1
ATOM 644 C C . ALA A 1 83 ? 28.091 1.115 -21.069 1.00 60.28 83 ALA A C 1
ATOM 646 O O . ALA A 1 83 ? 28.733 0.721 -20.099 1.00 60.28 83 ALA A O 1
ATOM 647 N N . TYR A 1 84 ? 26.760 1.254 -21.050 1.00 61.22 84 TYR A N 1
ATOM 648 C CA . TYR A 1 84 ? 25.893 1.014 -19.909 1.00 61.22 84 TYR A CA 1
ATOM 649 C C . TYR A 1 84 ? 24.991 -0.230 -20.026 1.00 61.22 84 TYR A C 1
ATOM 651 O O . TYR A 1 84 ? 24.154 -0.436 -19.150 1.00 61.22 84 TYR A O 1
ATOM 659 N N . ALA A 1 85 ? 25.146 -1.055 -21.070 1.00 60.03 85 ALA A N 1
ATOM 660 C CA . ALA A 1 85 ? 24.305 -2.237 -21.298 1.00 60.03 85 ALA A CA 1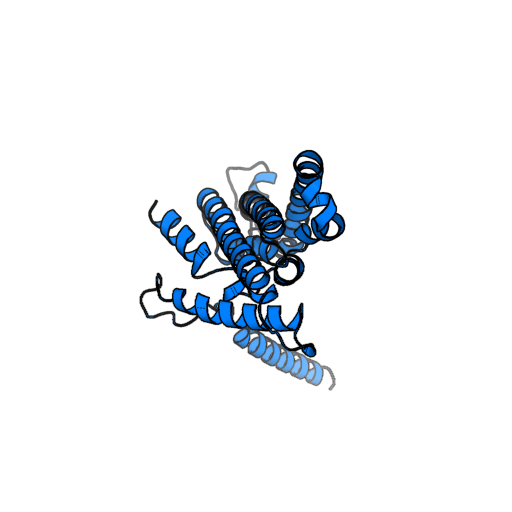
ATOM 661 C C . ALA A 1 85 ? 24.442 -3.312 -20.200 1.00 60.03 85 ALA A C 1
ATOM 663 O O . ALA A 1 85 ? 23.458 -3.962 -19.858 1.00 60.03 85 ALA A O 1
ATOM 664 N N . ASP A 1 86 ? 25.634 -3.449 -19.613 1.00 63.75 86 ASP A N 1
ATOM 665 C CA . ASP A 1 86 ? 25.952 -4.512 -18.649 1.00 63.75 86 ASP A CA 1
ATOM 666 C C . ASP A 1 86 ? 25.776 -4.104 -17.174 1.00 63.75 86 ASP A C 1
ATOM 668 O O . ASP A 1 86 ? 26.024 -4.911 -16.276 1.00 63.75 86 ASP A O 1
ATOM 672 N N . TYR A 1 87 ? 25.387 -2.856 -16.880 1.00 72.19 87 TYR A N 1
ATOM 673 C CA . TYR A 1 87 ? 25.198 -2.435 -15.488 1.00 72.19 87 TYR A CA 1
ATOM 674 C C . TYR A 1 87 ? 23.812 -2.819 -14.979 1.00 72.19 87 TYR A C 1
ATOM 676 O O . TYR A 1 87 ? 22.793 -2.341 -15.477 1.00 72.19 87 TYR A O 1
ATOM 684 N N . ASP A 1 88 ? 23.800 -3.627 -13.923 1.00 75.38 88 ASP A N 1
ATOM 685 C CA . ASP A 1 88 ? 22.611 -3.936 -13.136 1.00 75.38 88 ASP A CA 1
ATOM 686 C C . ASP A 1 88 ? 22.508 -2.978 -11.935 1.00 75.38 88 ASP A C 1
ATOM 688 O O . ASP A 1 88 ? 23.382 -2.941 -11.062 1.00 75.38 88 ASP A O 1
ATOM 692 N N . LEU A 1 89 ? 21.444 -2.169 -11.901 1.00 80.94 89 LEU A N 1
ATOM 693 C CA . LEU A 1 89 ? 21.148 -1.228 -10.813 1.00 80.94 89 LEU A CA 1
ATOM 694 C C . LEU A 1 89 ? 20.040 -1.740 -9.880 1.00 80.94 89 LEU A C 1
ATOM 696 O O . LEU A 1 89 ? 19.596 -1.003 -8.993 1.00 80.94 89 LEU A O 1
ATOM 700 N N . SER A 1 90 ? 19.631 -3.004 -10.007 1.00 81.38 90 SER A N 1
ATOM 701 C CA . SER A 1 90 ? 18.594 -3.622 -9.175 1.00 81.38 90 SER A CA 1
ATOM 702 C C . SER A 1 90 ? 18.900 -3.541 -7.671 1.00 81.38 90 SER A C 1
ATOM 704 O O . SER A 1 90 ? 17.988 -3.381 -6.855 1.00 81.38 90 SER A O 1
ATOM 706 N N . PHE A 1 91 ? 20.178 -3.499 -7.270 1.00 85.94 91 PHE A N 1
ATOM 707 C CA . PHE A 1 91 ? 20.566 -3.303 -5.865 1.00 85.94 91 PHE A CA 1
ATOM 708 C C . PHE A 1 91 ? 20.049 -1.979 -5.260 1.00 85.94 91 PHE A C 1
ATOM 710 O O . PHE A 1 91 ? 19.892 -1.872 -4.041 1.00 85.94 91 PHE A O 1
ATOM 717 N N . LEU A 1 92 ? 19.768 -0.965 -6.088 1.00 88.00 92 LEU A N 1
ATOM 718 C CA . LEU A 1 92 ? 19.296 0.352 -5.655 1.00 88.00 92 LEU A CA 1
ATOM 719 C C . LEU A 1 92 ? 17.760 0.423 -5.502 1.00 88.00 92 LEU A C 1
ATOM 721 O O . LEU A 1 92 ? 17.245 1.433 -5.011 1.00 88.00 92 LEU A O 1
ATOM 725 N N . SER A 1 93 ? 17.030 -0.648 -5.852 1.00 88.12 93 SER A N 1
ATOM 726 C CA . SER A 1 93 ? 15.555 -0.714 -5.855 1.00 88.12 93 SER A CA 1
ATOM 727 C C . SER A 1 93 ? 14.922 -0.204 -4.568 1.00 88.12 93 SER A C 1
ATOM 729 O O . SER A 1 93 ? 14.096 0.708 -4.591 1.00 88.12 93 SER A O 1
ATOM 731 N N . PHE A 1 94 ? 15.365 -0.720 -3.421 1.00 91.00 94 PHE A N 1
ATOM 732 C CA . PHE A 1 94 ? 14.807 -0.336 -2.124 1.00 91.00 94 PHE A CA 1
ATOM 733 C C . PHE A 1 94 ? 14.945 1.164 -1.845 1.00 91.00 94 PHE A C 1
ATOM 735 O O . PHE A 1 94 ? 13.984 1.804 -1.418 1.00 91.00 94 PHE A O 1
ATOM 742 N N . ILE A 1 95 ? 16.122 1.739 -2.103 1.00 93.06 95 ILE A N 1
ATOM 743 C CA . ILE A 1 95 ? 16.401 3.149 -1.805 1.00 93.06 95 ILE A CA 1
ATOM 744 C C . ILE A 1 95 ? 15.595 4.057 -2.742 1.00 93.06 95 ILE A C 1
ATOM 746 O O . ILE A 1 95 ? 14.997 5.028 -2.274 1.00 93.06 95 ILE A O 1
ATOM 750 N N . LEU A 1 96 ? 15.513 3.730 -4.037 1.00 92.44 96 LEU A N 1
ATOM 751 C CA . LEU A 1 96 ? 14.735 4.509 -5.007 1.00 92.44 96 LEU A CA 1
ATOM 752 C C . LEU A 1 96 ? 13.229 4.450 -4.739 1.00 92.44 96 LEU A C 1
ATOM 754 O O . LEU A 1 96 ? 12.554 5.484 -4.793 1.00 92.44 96 LEU A O 1
ATOM 758 N N . PHE A 1 97 ? 12.695 3.277 -4.401 1.00 92.69 97 PHE A N 1
ATOM 759 C CA . PHE A 1 97 ? 11.277 3.139 -4.076 1.00 92.69 97 PHE A CA 1
ATOM 760 C C . PHE A 1 97 ? 10.921 3.896 -2.798 1.00 92.69 97 PHE A C 1
ATOM 762 O O . PHE A 1 97 ? 9.927 4.621 -2.785 1.00 92.69 97 PHE A O 1
ATOM 769 N N . ILE A 1 98 ? 11.745 3.807 -1.746 1.00 93.00 98 ILE A N 1
ATOM 770 C CA . ILE A 1 98 ? 11.528 4.573 -0.509 1.00 93.00 98 ILE A CA 1
ATOM 771 C C . ILE A 1 98 ? 11.611 6.081 -0.781 1.00 93.00 98 ILE A C 1
ATOM 773 O O . ILE A 1 98 ? 10.759 6.823 -0.298 1.00 93.00 98 ILE A O 1
ATOM 777 N N . ALA A 1 99 ? 12.575 6.548 -1.580 1.00 93.81 99 ALA A N 1
ATOM 778 C CA . ALA A 1 99 ? 12.698 7.964 -1.933 1.00 93.81 99 ALA A CA 1
ATOM 779 C C . ALA A 1 99 ? 11.469 8.482 -2.706 1.00 93.81 99 ALA A C 1
ATOM 781 O O . ALA A 1 99 ? 10.932 9.552 -2.402 1.00 93.81 99 ALA A O 1
ATOM 782 N N . THR A 1 100 ? 10.964 7.699 -3.659 1.00 93.56 100 THR A N 1
ATOM 783 C CA . THR A 1 100 ? 9.758 8.044 -4.429 1.00 93.56 100 THR A CA 1
ATOM 784 C C . THR A 1 100 ? 8.512 8.059 -3.542 1.00 93.56 100 THR A C 1
ATOM 786 O O . THR A 1 100 ? 7.698 8.979 -3.619 1.00 93.56 100 THR A O 1
ATOM 789 N N . ILE A 1 101 ? 8.383 7.096 -2.626 1.00 94.00 101 ILE A N 1
ATOM 790 C CA . ILE A 1 101 ? 7.288 7.070 -1.649 1.00 94.00 101 ILE A CA 1
ATOM 791 C C . ILE A 1 101 ? 7.376 8.277 -0.709 1.00 94.00 101 ILE A C 1
ATOM 793 O O . ILE A 1 101 ? 6.366 8.939 -0.487 1.00 94.00 101 ILE A O 1
ATOM 797 N N . ALA A 1 102 ? 8.561 8.603 -0.189 1.00 93.94 102 ALA A N 1
ATOM 798 C CA . ALA A 1 102 ? 8.755 9.728 0.721 1.00 93.94 102 ALA A CA 1
ATOM 799 C C . ALA A 1 102 ? 8.355 11.064 0.078 1.00 93.94 102 ALA A C 1
ATOM 801 O O . ALA A 1 102 ? 7.640 11.850 0.696 1.00 93.94 102 ALA A O 1
ATOM 802 N N . THR A 1 103 ? 8.741 11.302 -1.179 1.00 93.19 103 THR A N 1
ATOM 803 C CA . THR A 1 103 ? 8.356 12.532 -1.895 1.00 93.19 103 THR A CA 1
ATOM 804 C C . THR A 1 103 ? 6.846 12.611 -2.140 1.00 93.19 103 THR A C 1
ATOM 806 O O . THR A 1 103 ? 6.247 13.671 -1.945 1.00 93.19 103 THR A O 1
ATOM 809 N N . MET A 1 104 ? 6.200 11.491 -2.485 1.00 91.38 104 MET A N 1
ATOM 810 C CA . MET A 1 104 ? 4.747 11.443 -2.670 1.00 91.38 104 MET A CA 1
ATOM 811 C C . MET A 1 104 ? 3.984 11.619 -1.352 1.00 91.38 104 MET A C 1
ATOM 813 O O . MET A 1 104 ? 3.000 12.354 -1.293 1.00 91.38 104 MET A O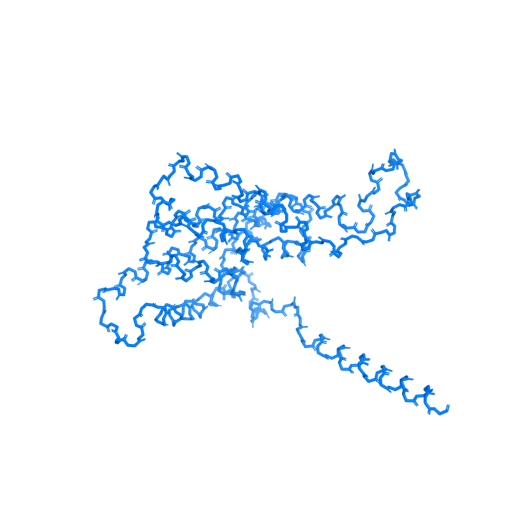 1
ATOM 817 N N . VAL A 1 105 ? 4.436 10.984 -0.271 1.00 92.31 105 VAL A N 1
ATOM 818 C CA . VAL A 1 105 ? 3.810 11.126 1.050 1.00 92.31 105 VAL A CA 1
ATOM 819 C C . VAL A 1 105 ? 3.963 12.547 1.574 1.00 92.31 105 VAL A C 1
ATOM 821 O O . VAL A 1 105 ? 3.003 13.075 2.129 1.00 92.31 105 VAL A O 1
ATOM 824 N N . GLN A 1 106 ? 5.099 13.201 1.323 1.00 92.06 106 GLN A N 1
ATOM 825 C CA . GLN A 1 106 ? 5.278 14.608 1.676 1.00 92.06 106 GLN A CA 1
ATOM 826 C C . GLN A 1 106 ? 4.242 15.502 0.983 1.00 92.06 106 GLN A C 1
ATOM 828 O O . GLN A 1 106 ? 3.675 16.403 1.599 1.00 92.06 106 GLN A O 1
ATOM 833 N N . LEU A 1 107 ? 3.948 15.235 -0.293 1.00 89.69 107 LEU A N 1
ATOM 834 C CA . LEU A 1 107 ? 2.888 15.938 -1.013 1.00 89.69 107 LEU A CA 1
ATOM 835 C C . LEU A 1 107 ? 1.513 15.677 -0.377 1.00 89.69 107 LEU A C 1
ATOM 837 O O . LEU A 1 107 ? 0.724 16.607 -0.204 1.00 89.69 107 LEU A O 1
ATOM 841 N N . VAL A 1 108 ? 1.230 14.430 0.004 1.00 87.44 108 VAL A N 1
ATOM 842 C CA . VAL A 1 108 ? -0.027 14.056 0.669 1.00 87.44 108 VAL A CA 1
ATOM 843 C C . VAL A 1 108 ? -0.169 14.712 2.037 1.00 87.44 108 VAL A C 1
ATOM 845 O O . VAL A 1 108 ? -1.266 15.153 2.365 1.00 87.44 108 VAL A O 1
ATOM 848 N N . GLU A 1 109 ? 0.906 14.834 2.813 1.00 87.88 109 GLU A N 1
ATOM 849 C CA . GLU A 1 109 ? 0.892 15.511 4.112 1.00 87.88 109 GLU A CA 1
ATOM 850 C C . GLU A 1 109 ? 0.388 16.954 3.975 1.00 87.88 109 GLU A C 1
ATOM 852 O O . GLU A 1 109 ? -0.588 17.336 4.625 1.00 87.88 109 GLU A O 1
ATOM 857 N N . ILE A 1 110 ? 0.948 17.703 3.021 1.00 88.69 110 ILE A N 1
ATOM 858 C CA . ILE A 1 110 ? 0.557 19.091 2.731 1.00 88.69 110 ILE A CA 1
ATOM 859 C C . ILE A 1 110 ? -0.905 19.173 2.247 1.00 88.69 110 ILE A C 1
ATOM 861 O O . ILE A 1 110 ? -1.649 20.091 2.606 1.00 88.69 110 ILE A O 1
ATOM 865 N N . ILE A 1 111 ? -1.351 18.212 1.429 1.00 86.25 111 ILE A N 1
ATOM 866 C CA . ILE A 1 111 ? -2.740 18.144 0.947 1.00 86.25 111 ILE A CA 1
ATOM 867 C C . ILE A 1 111 ? -3.703 17.873 2.114 1.00 86.25 111 ILE A C 1
ATOM 869 O O . ILE A 1 111 ? -4.723 18.554 2.245 1.00 86.25 111 ILE A O 1
ATOM 873 N N . VAL A 1 112 ? -3.394 16.909 2.981 1.00 84.06 112 VAL A N 1
ATOM 874 C CA . VAL A 1 112 ? -4.248 16.514 4.112 1.00 84.06 112 VAL A CA 1
ATOM 875 C C . VAL A 1 112 ? -4.377 17.645 5.132 1.00 84.06 112 VAL A C 1
ATOM 877 O O . VAL A 1 112 ? -5.489 17.883 5.615 1.00 84.06 112 VAL A O 1
ATOM 880 N N . GLU A 1 113 ? -3.293 18.377 5.405 1.00 84.44 113 GLU A N 1
ATOM 881 C CA . GLU A 1 113 ? -3.308 19.585 6.242 1.00 84.44 113 GLU A CA 1
ATOM 882 C C . GLU A 1 113 ? -4.283 20.642 5.708 1.00 84.44 113 GLU A C 1
ATOM 884 O O . GLU A 1 113 ? -5.029 21.253 6.478 1.00 84.44 113 GLU A O 1
ATOM 889 N N . LYS A 1 114 ? -4.334 20.824 4.383 1.00 85.56 114 LYS A N 1
ATOM 890 C CA . LYS A 1 114 ? -5.184 21.835 3.743 1.00 85.56 114 LYS A CA 1
ATOM 891 C C . LYS A 1 114 ? -6.654 21.427 3.638 1.00 85.56 114 LYS A C 1
ATOM 893 O O . LYS A 1 114 ? -7.530 22.269 3.824 1.00 85.56 114 LYS A O 1
ATOM 898 N N . PHE A 1 115 ? -6.941 20.172 3.297 1.00 83.69 115 PHE A N 1
ATOM 899 C CA . PHE A 1 115 ? -8.313 19.722 3.031 1.00 83.69 115 PHE A CA 1
ATOM 900 C C . PHE A 1 115 ? -9.031 19.167 4.267 1.00 83.69 115 PHE A C 1
ATOM 902 O O . PHE A 1 115 ? -10.253 19.282 4.359 1.00 83.69 115 PHE A O 1
ATOM 909 N N . SER A 1 116 ? -8.312 18.569 5.222 1.00 80.19 116 SER A N 1
ATOM 910 C CA . SER A 1 116 ? -8.922 17.874 6.364 1.00 80.19 116 SER A CA 1
ATOM 911 C C . SER A 1 116 ? -8.183 18.132 7.686 1.00 80.19 116 SER A C 1
ATOM 913 O O . SER A 1 116 ? -7.520 17.235 8.219 1.00 80.19 116 SER A O 1
ATOM 915 N N . PRO A 1 117 ? -8.361 19.317 8.301 1.00 79.75 117 PRO A N 1
ATOM 916 C CA . PRO A 1 117 ? -7.725 19.641 9.581 1.00 79.75 117 PRO A CA 1
ATOM 917 C C . PRO A 1 117 ? -8.177 18.711 10.721 1.00 79.75 117 PRO A C 1
ATOM 919 O O . PRO A 1 117 ? -7.443 18.485 11.679 1.00 79.75 117 PRO A O 1
ATOM 922 N N . SER A 1 118 ? -9.371 18.112 10.622 1.00 80.94 118 SER A N 1
ATOM 923 C CA . SER A 1 118 ? -9.876 17.144 11.607 1.00 80.94 118 SER A CA 1
ATOM 924 C C . SER A 1 118 ? -9.080 15.833 11.630 1.00 80.94 118 SER A C 1
ATOM 926 O O . SER A 1 118 ? -8.869 15.263 12.707 1.00 80.94 118 SER A O 1
ATOM 928 N N . LEU A 1 119 ? -8.620 15.363 10.463 1.00 75.38 119 LEU A N 1
ATOM 929 C CA . LEU A 1 119 ? -7.792 14.165 10.343 1.00 75.38 119 LEU A CA 1
ATOM 930 C C . LEU A 1 119 ? -6.375 14.460 10.829 1.00 75.38 119 LEU A C 1
ATOM 932 O O . LEU A 1 119 ? -5.849 13.689 11.627 1.00 75.38 119 LEU A O 1
ATOM 936 N N . TYR A 1 120 ? -5.817 15.613 10.455 1.00 79.12 120 TYR A N 1
ATOM 937 C CA . TYR A 1 120 ? -4.514 16.056 10.944 1.00 79.12 120 TYR A CA 1
ATOM 938 C C . TYR A 1 120 ? -4.474 16.163 12.476 1.00 79.12 120 TYR A C 1
ATOM 940 O O . TYR A 1 120 ? -3.616 15.568 13.121 1.00 79.12 120 TYR A O 1
ATOM 948 N N . ASN A 1 121 ? -5.477 16.791 13.096 1.00 81.50 121 ASN A N 1
ATOM 949 C CA . ASN A 1 121 ? -5.557 16.901 14.559 1.00 81.50 121 ASN A CA 1
ATOM 950 C C . ASN A 1 121 ? -5.712 15.546 15.274 1.00 81.50 121 ASN A C 1
ATOM 952 O O . ASN A 1 121 ? -5.347 15.414 16.440 1.00 81.50 121 ASN A O 1
ATOM 956 N N . SER A 1 122 ? -6.271 14.539 14.596 1.00 78.44 122 SER A N 1
ATOM 957 C CA . SER A 1 122 ? -6.458 13.195 15.161 1.00 78.44 122 SER A CA 1
ATOM 958 C C . SER A 1 122 ? -5.260 12.270 14.922 1.00 78.44 122 SER A C 1
ATOM 960 O O . SER A 1 122 ? -5.106 11.283 15.643 1.00 78.44 122 SER A O 1
ATOM 962 N N . LEU A 1 123 ? -4.453 12.555 13.897 1.00 69.12 123 LEU A N 1
ATOM 963 C CA . LEU A 1 123 ? -3.491 11.620 13.315 1.00 69.12 123 LEU A CA 1
ATOM 964 C C . LEU A 1 123 ? -2.089 12.211 13.106 1.00 69.12 123 LEU A C 1
ATOM 966 O O . LEU A 1 123 ? -1.230 11.486 12.629 1.00 69.12 123 LEU A O 1
ATOM 970 N N . GLY A 1 124 ? -1.841 13.473 13.474 1.00 67.75 124 GLY A N 1
ATOM 971 C CA . GLY A 1 124 ? -0.685 14.278 13.049 1.00 67.75 124 GLY A CA 1
ATOM 972 C C . GLY A 1 124 ? 0.685 13.607 13.167 1.00 67.75 124 GLY A C 1
ATOM 973 O O . GLY A 1 124 ? 1.475 13.678 12.238 1.00 67.75 124 GLY A O 1
ATOM 974 N N . ILE A 1 125 ? 0.953 12.854 14.239 1.00 75.12 125 ILE A N 1
ATOM 975 C CA . ILE A 1 125 ? 2.233 12.131 14.385 1.00 75.12 125 ILE A CA 1
ATOM 976 C C . ILE A 1 125 ? 2.353 10.880 13.493 1.00 75.12 125 ILE A C 1
ATOM 978 O O . ILE A 1 125 ? 3.445 10.380 13.246 1.00 75.12 125 ILE A O 1
ATOM 982 N N . PHE A 1 126 ? 1.231 10.350 13.014 1.00 70.75 126 PHE A N 1
ATOM 983 C CA . PHE A 1 126 ? 1.162 9.157 12.174 1.00 70.75 126 PHE A CA 1
ATOM 984 C C . PHE A 1 126 ? 1.080 9.476 10.675 1.00 70.75 126 PHE A C 1
ATOM 986 O O . PHE A 1 126 ? 1.160 8.544 9.877 1.00 70.75 126 PHE A O 1
ATOM 993 N N . LEU A 1 127 ? 0.948 10.747 10.272 1.00 74.25 127 LEU A N 1
ATOM 994 C CA . LEU A 1 127 ? 1.023 11.133 8.856 1.00 74.25 127 LEU A CA 1
ATOM 995 C C . LEU A 1 127 ? 2.397 10.792 8.243 1.00 74.25 127 LEU A C 1
ATOM 997 O O . LEU A 1 127 ? 2.417 10.109 7.219 1.00 74.25 127 LEU A O 1
ATOM 1001 N N . PRO A 1 128 ? 3.535 11.103 8.899 1.00 81.75 128 PRO A N 1
ATOM 1002 C CA . PRO A 1 128 ? 4.853 10.653 8.438 1.00 81.75 128 PRO A CA 1
ATOM 1003 C C . PRO A 1 128 ? 5.011 9.125 8.431 1.00 81.75 128 PRO A C 1
ATOM 1005 O O . PRO A 1 128 ? 5.787 8.572 7.653 1.00 81.75 128 PRO A O 1
ATOM 1008 N N . LEU A 1 129 ? 4.233 8.407 9.254 1.00 83.19 129 LEU A N 1
ATOM 1009 C CA . LEU A 1 129 ? 4.256 6.942 9.303 1.00 83.19 129 LEU A CA 1
ATOM 1010 C C . LEU A 1 129 ? 3.682 6.297 8.025 1.00 83.19 129 LEU A C 1
ATOM 1012 O O . LEU A 1 129 ? 3.855 5.097 7.815 1.00 83.19 129 LEU A O 1
ATOM 1016 N N . ILE A 1 130 ? 3.030 7.072 7.147 1.00 86.50 130 ILE A N 1
ATOM 1017 C CA . ILE A 1 130 ? 2.609 6.598 5.823 1.00 86.50 130 ILE A CA 1
ATOM 1018 C C . ILE A 1 130 ? 3.838 6.285 4.954 1.00 86.50 130 ILE A C 1
ATOM 1020 O O . ILE A 1 130 ? 3.827 5.274 4.256 1.00 86.50 130 ILE A O 1
ATOM 1024 N N . ALA A 1 131 ? 4.919 7.070 5.042 1.00 86.44 131 ALA A N 1
ATOM 1025 C CA . ALA A 1 131 ? 6.128 6.862 4.234 1.00 86.44 131 ALA A CA 1
ATOM 1026 C C . ALA A 1 131 ? 6.818 5.523 4.531 1.00 86.44 131 ALA A C 1
ATOM 1028 O O . ALA A 1 131 ? 7.373 4.890 3.639 1.00 86.44 131 ALA A O 1
ATOM 1029 N N . VAL A 1 132 ? 6.726 5.065 5.780 1.00 88.81 132 VAL A N 1
ATOM 1030 C CA . VAL A 1 132 ? 7.273 3.780 6.243 1.00 88.81 132 VAL A CA 1
ATOM 1031 C C . VAL A 1 132 ? 6.201 2.692 6.345 1.00 88.81 132 VAL A C 1
ATOM 1033 O O . VAL A 1 132 ? 6.384 1.684 7.027 1.00 88.81 132 VAL A O 1
ATOM 1036 N N . ASN A 1 133 ? 5.050 2.877 5.696 1.00 92.38 133 ASN A N 1
ATOM 1037 C CA . ASN A 1 133 ? 4.012 1.860 5.684 1.00 92.38 133 ASN A CA 1
ATOM 1038 C C . ASN A 1 133 ? 4.466 0.669 4.832 1.00 92.38 133 ASN A C 1
ATOM 1040 O O . ASN A 1 133 ? 4.592 0.769 3.610 1.00 92.38 133 ASN A O 1
ATOM 1044 N N . CYS A 1 134 ? 4.650 -0.483 5.481 1.00 92.44 134 CYS A N 1
ATOM 1045 C CA . CYS A 1 134 ? 5.144 -1.684 4.816 1.00 92.44 134 CYS A CA 1
ATOM 1046 C C . CYS A 1 134 ? 4.251 -2.143 3.654 1.00 92.44 134 CYS A C 1
ATOM 1048 O O . CYS A 1 134 ? 4.767 -2.738 2.720 1.00 92.44 134 CYS A O 1
ATOM 1050 N N . ALA A 1 135 ? 2.942 -1.858 3.668 1.00 91.88 135 ALA A N 1
ATOM 1051 C CA . ALA A 1 135 ? 2.049 -2.197 2.556 1.00 91.88 135 ALA A CA 1
ATOM 1052 C C . ALA A 1 135 ? 2.326 -1.360 1.300 1.00 91.88 135 ALA A C 1
ATOM 1054 O O . ALA A 1 135 ? 2.224 -1.871 0.190 1.00 91.88 135 ALA A O 1
ATOM 1055 N N . ILE A 1 136 ? 2.732 -0.097 1.462 1.00 93.75 136 ILE A N 1
ATOM 1056 C CA . ILE A 1 136 ? 3.048 0.791 0.334 1.00 93.75 136 ILE A CA 1
ATOM 1057 C C . ILE A 1 136 ? 4.370 0.373 -0.314 1.00 93.75 136 ILE A C 1
ATOM 1059 O O . ILE A 1 136 ? 4.450 0.227 -1.536 1.00 93.75 136 ILE A O 1
ATOM 1063 N N . LEU A 1 137 ? 5.390 0.119 0.513 1.00 92.69 137 LEU A N 1
ATOM 1064 C CA . LEU A 1 137 ? 6.672 -0.397 0.035 1.00 92.69 137 LEU A CA 1
ATOM 1065 C C . LEU A 1 137 ? 6.503 -1.783 -0.601 1.00 92.69 137 LEU A C 1
ATOM 1067 O O . LEU A 1 137 ? 6.951 -2.001 -1.723 1.00 92.69 137 LEU A O 1
ATOM 1071 N N . GLY A 1 138 ? 5.792 -2.693 0.069 1.00 91.56 138 GLY A N 1
ATOM 1072 C CA . GLY A 1 138 ? 5.524 -4.031 -0.450 1.00 91.56 138 GLY A CA 1
ATOM 1073 C C . GLY A 1 138 ? 4.709 -4.033 -1.739 1.00 91.56 138 GLY A C 1
ATOM 1074 O O . GLY A 1 138 ? 4.970 -4.857 -2.602 1.00 91.56 138 GLY A O 1
ATOM 1075 N N . GLY A 1 139 ? 3.795 -3.080 -1.944 1.00 89.69 139 GLY A N 1
ATOM 1076 C CA . GLY A 1 139 ? 3.120 -2.909 -3.234 1.00 89.69 139 GLY A CA 1
ATOM 1077 C C . GLY A 1 139 ? 4.081 -2.608 -4.380 1.00 89.69 139 GLY A C 1
ATOM 1078 O O . GLY A 1 139 ? 3.944 -3.178 -5.457 1.00 89.69 139 GLY A O 1
ATOM 1079 N N . SER A 1 140 ? 5.095 -1.779 -4.136 1.00 91.06 140 SER A N 1
ATOM 1080 C CA . SER A 1 140 ? 6.116 -1.469 -5.147 1.00 91.06 140 SER A CA 1
ATOM 1081 C C . SER A 1 140 ? 7.050 -2.659 -5.396 1.00 91.06 140 SER A C 1
ATOM 1083 O O . SER A 1 140 ? 7.367 -2.970 -6.538 1.00 91.06 140 SER A O 1
ATOM 1085 N N . LEU A 1 141 ? 7.427 -3.381 -4.338 1.00 90.44 141 LEU A N 1
ATOM 1086 C CA . LEU A 1 141 ? 8.283 -4.566 -4.448 1.00 90.44 141 LEU A CA 1
ATOM 1087 C C . LEU A 1 141 ? 7.565 -5.753 -5.101 1.00 90.44 141 LEU A C 1
ATOM 1089 O O . LEU A 1 141 ? 8.151 -6.447 -5.921 1.00 90.44 141 LEU A O 1
ATOM 1093 N N . PHE A 1 142 ? 6.285 -5.977 -4.795 1.00 89.50 142 PHE A N 1
ATOM 1094 C CA . PHE A 1 142 ? 5.489 -7.013 -5.453 1.00 89.50 142 PHE A CA 1
ATOM 1095 C C . PHE A 1 142 ? 5.199 -6.681 -6.911 1.00 89.50 142 PHE A C 1
ATOM 1097 O O . PHE A 1 142 ? 5.063 -7.600 -7.707 1.00 89.50 142 PHE A O 1
ATOM 1104 N N . MET A 1 143 ? 5.129 -5.401 -7.282 1.00 88.06 143 MET A N 1
ATOM 1105 C CA . MET A 1 143 ? 5.066 -5.014 -8.690 1.00 88.06 143 MET A CA 1
ATOM 1106 C C . MET A 1 143 ? 6.344 -5.427 -9.434 1.00 88.06 143 MET A C 1
ATOM 1108 O O . MET A 1 143 ? 6.241 -5.948 -10.541 1.00 88.06 143 MET A O 1
ATOM 1112 N N . GLN A 1 144 ? 7.517 -5.245 -8.816 1.00 87.25 144 GLN A N 1
ATOM 1113 C CA . GLN A 1 144 ? 8.808 -5.626 -9.402 1.00 87.25 144 GLN A CA 1
ATOM 1114 C C . GLN A 1 144 ? 8.954 -7.150 -9.458 1.00 87.25 144 GLN A C 1
ATOM 1116 O O . GLN A 1 144 ? 9.242 -7.709 -10.506 1.00 87.25 144 GLN A O 1
ATOM 1121 N N . SER A 1 145 ? 8.654 -7.838 -8.354 1.00 87.25 145 SER A N 1
ATOM 1122 C CA . SER A 1 145 ? 8.736 -9.300 -8.257 1.00 87.25 145 SER A CA 1
ATOM 1123 C C . SER A 1 145 ? 7.724 -10.039 -9.137 1.00 87.25 145 SER A C 1
ATOM 1125 O O . SER A 1 145 ? 7.936 -11.212 -9.424 1.00 87.25 145 SER A O 1
ATOM 1127 N N . ARG A 1 146 ? 6.607 -9.401 -9.510 1.00 81.44 146 ARG A N 1
ATOM 1128 C CA . ARG A 1 146 ? 5.606 -9.960 -10.435 1.00 81.44 146 ARG A CA 1
ATOM 1129 C C . ARG A 1 146 ? 5.829 -9.525 -11.885 1.00 81.44 146 ARG A C 1
ATOM 1131 O O . ARG A 1 146 ? 4.976 -9.832 -12.708 1.00 81.44 146 ARG A O 1
ATOM 1138 N N . GLU A 1 147 ? 6.905 -8.784 -12.164 1.00 80.69 147 GLU A N 1
ATOM 1139 C CA . GLU A 1 147 ? 7.307 -8.332 -13.504 1.00 80.69 147 GLU A CA 1
ATOM 1140 C C . GLU A 1 147 ? 6.132 -7.800 -14.338 1.00 80.69 147 GLU A C 1
ATOM 1142 O O . GLU A 1 147 ? 5.880 -8.225 -15.462 1.00 80.69 147 GLU A O 1
ATOM 1147 N N . ILE A 1 148 ? 5.356 -6.874 -13.766 1.00 79.81 148 ILE A N 1
ATOM 1148 C CA . ILE A 1 148 ? 4.173 -6.347 -14.455 1.00 79.81 148 ILE A CA 1
ATOM 1149 C C . ILE A 1 148 ? 4.607 -5.670 -15.764 1.00 79.81 148 ILE A C 1
ATOM 1151 O O . ILE A 1 148 ? 5.350 -4.697 -15.735 1.00 79.81 148 ILE A O 1
ATOM 1155 N N . GLU A 1 149 ? 4.104 -6.133 -16.909 1.00 76.69 149 GLU A N 1
ATOM 1156 C CA . GLU A 1 149 ? 4.599 -5.697 -18.226 1.00 76.69 149 GLU A CA 1
ATOM 1157 C C . GLU A 1 149 ? 4.125 -4.299 -18.654 1.00 76.69 149 GLU A C 1
ATOM 1159 O O . GLU A 1 149 ? 4.724 -3.672 -19.526 1.00 76.69 149 GLU A O 1
ATOM 1164 N N . THR A 1 150 ? 3.026 -3.787 -18.082 1.00 86.44 150 THR A N 1
ATOM 1165 C CA . THR A 1 150 ? 2.437 -2.511 -18.523 1.00 86.44 150 THR A CA 1
ATOM 1166 C C . THR A 1 150 ? 2.144 -1.542 -17.384 1.00 86.44 150 THR A C 1
ATOM 1168 O O . THR A 1 150 ? 1.609 -1.908 -16.335 1.00 86.44 150 THR A O 1
ATOM 1171 N N . ALA A 1 151 ? 2.367 -0.249 -17.647 1.00 84.44 151 ALA A N 1
ATOM 1172 C CA . ALA A 1 151 ? 2.001 0.837 -16.735 1.00 84.44 151 ALA A CA 1
ATOM 1173 C C . ALA A 1 151 ? 0.505 0.829 -16.361 1.00 84.44 151 ALA A C 1
ATOM 1175 O O . ALA A 1 151 ? 0.133 1.179 -15.241 1.00 84.44 151 ALA A O 1
ATOM 1176 N N . GLY A 1 152 ? -0.367 0.416 -17.291 1.00 86.56 152 GLY A N 1
ATOM 1177 C CA . GLY A 1 152 ? -1.807 0.311 -17.048 1.00 86.56 152 GLY A CA 1
ATOM 1178 C C . GLY A 1 152 ? -2.161 -0.794 -16.050 1.00 86.56 152 GLY A C 1
ATOM 1179 O O . GLY A 1 152 ? -3.016 -0.593 -15.186 1.00 86.56 152 GLY A O 1
ATOM 1180 N N . LEU A 1 153 ? -1.481 -1.944 -16.125 1.00 85.62 153 LEU A N 1
ATOM 1181 C CA . LEU A 1 153 ? -1.616 -3.013 -15.134 1.00 85.62 153 LEU A CA 1
ATOM 1182 C C . LEU A 1 153 ? -1.037 -2.593 -13.781 1.00 85.62 153 LEU A C 1
ATOM 1184 O O . LEU A 1 153 ? -1.672 -2.850 -12.761 1.00 85.62 153 LEU A O 1
ATOM 1188 N N . ALA A 1 154 ? 0.095 -1.882 -13.764 1.00 88.56 154 ALA A N 1
ATOM 1189 C CA . ALA A 1 154 ? 0.706 -1.375 -12.535 1.00 88.56 154 ALA A CA 1
ATOM 1190 C C . ALA A 1 154 ? -0.207 -0.373 -11.804 1.00 88.56 154 ALA A C 1
ATOM 1192 O O . ALA A 1 154 ? -0.383 -0.464 -10.588 1.00 88.56 154 ALA A O 1
ATOM 1193 N N . LEU A 1 155 ? -0.858 0.539 -12.538 1.00 91.31 155 LEU A N 1
ATOM 1194 C CA . LEU A 1 155 ? -1.853 1.458 -11.973 1.00 91.31 155 LEU A CA 1
ATOM 1195 C C . LEU A 1 155 ? -3.048 0.698 -11.395 1.00 91.31 155 LEU A C 1
ATOM 1197 O O . LEU A 1 155 ? -3.459 0.962 -10.265 1.00 91.31 155 LEU A O 1
ATOM 1201 N N . ASN A 1 156 ? -3.594 -0.254 -12.157 1.00 90.25 156 ASN A N 1
ATOM 1202 C CA . ASN A 1 156 ? -4.710 -1.075 -11.699 1.00 90.25 156 ASN A CA 1
ATOM 1203 C C . ASN A 1 156 ? -4.347 -1.844 -10.423 1.00 90.25 156 ASN A C 1
ATOM 1205 O O . ASN A 1 156 ? -5.127 -1.828 -9.479 1.00 90.25 156 ASN A O 1
ATOM 1209 N N . TYR A 1 157 ? -3.149 -2.433 -10.377 1.00 90.00 157 TYR A N 1
ATOM 1210 C CA . TYR A 1 157 ? -2.627 -3.152 -9.220 1.00 90.00 157 TYR A CA 1
ATOM 1211 C C . TYR A 1 157 ? -2.473 -2.251 -7.989 1.00 90.00 157 TYR A C 1
ATOM 1213 O O . TYR A 1 157 ? -2.957 -2.604 -6.916 1.00 90.00 157 TYR A O 1
ATOM 1221 N N . GLY A 1 158 ? -1.862 -1.069 -8.130 1.00 91.25 158 GLY A N 1
ATOM 1222 C CA . GLY A 1 158 ? -1.716 -0.122 -7.018 1.00 91.25 158 GLY A CA 1
ATOM 1223 C C . GLY A 1 158 ? -3.062 0.381 -6.486 1.00 91.25 158 GLY A C 1
ATOM 1224 O O . GLY A 1 158 ? -3.266 0.492 -5.275 1.00 91.25 158 GLY A O 1
ATOM 1225 N N . PHE A 1 159 ? -4.019 0.633 -7.380 1.00 93.50 159 PHE A N 1
ATOM 1226 C CA . PHE A 1 159 ? -5.368 1.043 -6.997 1.00 93.50 159 PHE A CA 1
ATOM 1227 C C . PHE A 1 159 ? -6.141 -0.090 -6.303 1.00 93.50 159 PHE A C 1
ATOM 1229 O O . PHE A 1 159 ? -6.715 0.116 -5.229 1.00 93.50 159 PHE A O 1
ATOM 1236 N N . SER A 1 160 ? -6.129 -1.299 -6.870 1.00 91.12 160 SER A N 1
ATOM 1237 C CA . SER A 1 160 ? -6.818 -2.466 -6.309 1.00 91.12 160 SER A CA 1
ATOM 1238 C C . SER A 1 160 ? -6.228 -2.888 -4.966 1.00 91.12 160 SER A C 1
ATOM 1240 O O . SER A 1 160 ? -6.973 -3.149 -4.020 1.00 91.12 160 SER A O 1
ATOM 1242 N N . SER A 1 161 ? -4.903 -2.884 -4.827 1.00 90.69 161 SER A N 1
ATOM 1243 C CA . SER A 1 161 ? -4.244 -3.249 -3.573 1.00 90.69 161 SER A CA 1
ATOM 1244 C C . SER A 1 161 ? -4.517 -2.222 -2.471 1.00 90.69 161 SER A C 1
ATOM 1246 O O . SER A 1 161 ? -4.759 -2.586 -1.317 1.00 90.69 161 SER A O 1
ATOM 1248 N N . GLY A 1 162 ? -4.573 -0.935 -2.833 1.00 93.38 162 GLY A N 1
ATOM 1249 C CA . GLY A 1 162 ? -5.012 0.136 -1.946 1.00 93.38 162 GLY A CA 1
ATOM 1250 C C . GLY A 1 162 ? -6.445 -0.072 -1.454 1.00 93.38 162 GLY A C 1
ATOM 1251 O O . GLY A 1 162 ? -6.710 0.093 -0.262 1.00 93.38 162 GLY A O 1
ATOM 1252 N N . ILE A 1 163 ? -7.365 -0.480 -2.336 1.00 94.31 163 ILE A N 1
ATOM 1253 C CA . ILE A 1 163 ? -8.751 -0.810 -1.961 1.00 94.31 163 ILE A CA 1
ATOM 1254 C C . ILE A 1 163 ? -8.788 -2.002 -1.002 1.00 94.31 163 ILE A C 1
ATOM 1256 O O . ILE A 1 163 ? -9.520 -1.956 -0.011 1.00 94.31 163 ILE A O 1
ATOM 1260 N N . GLY A 1 164 ? -7.989 -3.043 -1.249 1.00 92.50 164 GLY A N 1
ATOM 1261 C CA . GLY A 1 164 ? -7.868 -4.190 -0.344 1.00 92.50 164 GLY A CA 1
ATOM 1262 C C . GLY A 1 164 ? -7.432 -3.773 1.064 1.00 92.50 164 GLY A C 1
ATOM 1263 O O . GLY A 1 164 ? -8.025 -4.207 2.057 1.00 92.50 164 GLY A O 1
ATOM 1264 N N . TRP A 1 165 ? -6.455 -2.868 1.159 1.00 94.19 165 TRP A N 1
ATOM 1265 C CA . TRP A 1 165 ? -6.004 -2.300 2.432 1.00 94.19 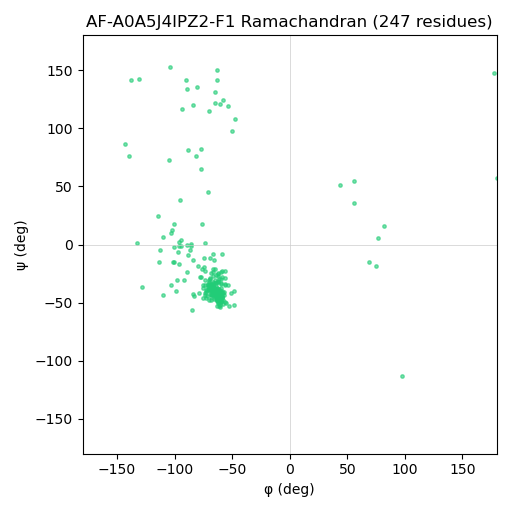165 TRP A CA 1
ATOM 1266 C C . TRP A 1 165 ? -7.073 -1.409 3.089 1.00 94.19 165 TRP A C 1
ATOM 1268 O O . TRP A 1 165 ? -7.329 -1.518 4.292 1.00 94.19 165 TRP A O 1
ATOM 1278 N N . PHE A 1 166 ? -7.749 -0.561 2.305 1.00 95.00 166 PHE A N 1
ATOM 1279 C CA . PHE A 1 166 ? -8.851 0.294 2.759 1.00 95.00 166 PHE A CA 1
ATOM 1280 C C . PHE A 1 166 ? -10.012 -0.521 3.343 1.00 95.00 166 PHE A C 1
ATOM 1282 O O . PHE A 1 166 ? -10.524 -0.211 4.422 1.00 95.00 166 PHE A O 1
ATOM 1289 N N . LEU A 1 167 ? -10.407 -1.595 2.659 1.00 94.06 167 LEU A N 1
ATOM 1290 C CA . LEU A 1 167 ? -11.459 -2.492 3.121 1.00 94.06 167 LEU A CA 1
ATOM 1291 C C . LEU A 1 167 ? -11.075 -3.128 4.460 1.00 94.06 167 LEU A C 1
ATOM 1293 O O . LEU A 1 167 ? -11.886 -3.150 5.388 1.00 94.06 167 LEU A O 1
ATOM 1297 N N . ALA A 1 168 ? -9.826 -3.585 4.586 1.00 93.88 168 ALA A N 1
ATOM 1298 C CA . ALA A 1 168 ? -9.323 -4.181 5.813 1.00 93.88 168 ALA A CA 1
ATOM 1299 C C . ALA A 1 168 ? -9.394 -3.198 6.994 1.00 93.88 168 ALA A C 1
ATOM 1301 O O . ALA A 1 168 ? -9.901 -3.568 8.059 1.00 93.88 168 ALA A O 1
ATOM 1302 N N . ILE A 1 169 ? -8.907 -1.958 6.829 1.00 94.62 169 ILE A N 1
ATOM 1303 C CA . ILE A 1 169 ? -8.851 -0.973 7.924 1.00 94.62 169 ILE A CA 1
ATOM 1304 C C . ILE A 1 169 ? -10.246 -0.516 8.365 1.00 94.62 169 ILE A C 1
ATOM 1306 O O . ILE A 1 169 ? -10.506 -0.372 9.563 1.00 94.62 169 ILE A O 1
ATOM 1310 N N . VAL A 1 170 ? -11.172 -0.346 7.418 1.00 95.50 170 VAL A N 1
ATOM 1311 C CA . VAL A 1 170 ? -12.567 0.007 7.715 1.00 95.50 170 VAL A CA 1
ATOM 1312 C C . VAL A 1 170 ? -13.276 -1.146 8.423 1.00 95.50 170 VAL A C 1
ATOM 1314 O O . VAL A 1 170 ? -13.966 -0.913 9.419 1.00 95.50 170 VAL A O 1
ATOM 1317 N N . ALA A 1 171 ? -13.064 -2.389 7.980 1.00 94.88 171 ALA A N 1
ATOM 1318 C CA . ALA A 1 171 ? -13.674 -3.566 8.591 1.00 94.88 171 ALA A CA 1
ATOM 1319 C C . ALA A 1 171 ? -13.263 -3.729 10.061 1.00 94.88 171 ALA A C 1
ATOM 1321 O O . ALA A 1 171 ? -14.125 -3.879 10.932 1.00 94.88 171 ALA A O 1
ATOM 1322 N N . ILE A 1 172 ? -11.966 -3.627 10.377 1.00 94.81 172 ILE A N 1
ATOM 1323 C CA . ILE A 1 172 ? -11.529 -3.726 11.774 1.00 94.81 172 ILE A CA 1
ATOM 1324 C C . ILE A 1 172 ? -11.996 -2.531 12.607 1.00 94.81 172 ILE A C 1
ATOM 1326 O O . ILE A 1 172 ? -12.347 -2.711 13.772 1.00 94.81 172 ILE A O 1
ATOM 1330 N N . ALA A 1 173 ? -12.065 -1.327 12.033 1.00 94.75 173 ALA A N 1
ATOM 1331 C CA . ALA A 1 173 ? -12.571 -0.160 12.747 1.00 94.75 173 ALA A CA 1
ATOM 1332 C C . ALA A 1 173 ? -14.048 -0.322 13.126 1.00 94.75 173 ALA A C 1
ATOM 1334 O O . ALA A 1 173 ? -14.416 -0.051 14.271 1.00 94.75 173 ALA A O 1
ATOM 1335 N N . ALA A 1 174 ? -14.866 -0.854 12.216 1.00 95.12 174 ALA A N 1
ATOM 1336 C CA . ALA A 1 174 ? -16.268 -1.162 12.482 1.00 95.12 174 ALA A CA 1
ATOM 1337 C C . ALA A 1 174 ? -16.420 -2.230 13.581 1.00 95.12 174 ALA A C 1
ATOM 1339 O O . ALA A 1 174 ? -17.210 -2.068 14.516 1.00 95.12 174 ALA A O 1
ATOM 1340 N N . ILE A 1 175 ? -15.618 -3.300 13.528 1.00 94.44 175 ILE A N 1
ATOM 1341 C CA . ILE A 1 175 ? -15.622 -4.352 14.557 1.00 94.44 175 ILE A CA 1
ATOM 1342 C C . ILE A 1 175 ? -15.193 -3.784 15.919 1.00 94.44 175 ILE A C 1
ATOM 1344 O O . ILE A 1 175 ? -15.816 -4.080 16.942 1.00 94.44 175 ILE A O 1
ATOM 1348 N N . ARG A 1 176 ? -14.164 -2.930 15.954 1.00 92.69 176 ARG A N 1
ATOM 1349 C CA . ARG A 1 176 ? -13.658 -2.312 17.190 1.00 92.69 176 ARG A CA 1
ATOM 1350 C C . ARG A 1 176 ? -14.633 -1.311 17.799 1.00 92.69 176 ARG A C 1
ATOM 1352 O O . ARG A 1 176 ? -14.741 -1.263 19.027 1.00 92.69 176 ARG A O 1
ATOM 1359 N N . GLU A 1 177 ? -15.353 -0.539 16.989 1.00 92.31 177 GLU A N 1
ATOM 1360 C CA . GLU A 1 177 ? -16.437 0.317 17.483 1.00 92.31 177 GLU A CA 1
ATOM 1361 C C . GLU A 1 177 ? -17.548 -0.522 18.119 1.00 92.31 177 GLU A C 1
ATOM 1363 O O . GLU A 1 177 ? -17.976 -0.220 19.233 1.00 92.31 177 GLU A O 1
ATOM 1368 N N . LYS A 1 178 ? -17.936 -1.638 17.489 1.00 91.12 178 LYS A N 1
ATOM 1369 C CA . LYS A 1 178 ? -18.955 -2.548 18.028 1.00 91.12 178 LYS A CA 1
ATOM 1370 C C . LYS A 1 178 ? -18.519 -3.228 19.333 1.00 91.12 178 LYS A C 1
ATOM 1372 O O . LYS A 1 178 ? -19.297 -3.301 20.284 1.00 91.12 178 LYS A O 1
ATOM 1377 N N . ILE A 1 179 ? -17.271 -3.692 19.414 1.00 90.25 179 ILE A N 1
ATOM 1378 C CA . ILE A 1 179 ? -16.722 -4.378 20.600 1.00 90.25 179 ILE A CA 1
ATOM 1379 C C . ILE A 1 179 ? -16.600 -3.447 21.809 1.00 90.25 179 ILE A C 1
ATOM 1381 O O . ILE A 1 179 ? -16.615 -3.919 22.944 1.00 90.25 179 ILE A O 1
ATOM 1385 N N . ARG A 1 180 ? -16.559 -2.123 21.611 1.00 84.62 180 ARG A N 1
ATOM 1386 C CA . ARG A 1 180 ? -16.559 -1.159 22.723 1.00 84.62 180 ARG A CA 1
ATOM 1387 C C . ARG A 1 180 ? -17.801 -1.276 23.612 1.00 84.62 180 ARG A C 1
ATOM 1389 O O . ARG A 1 180 ? -17.706 -1.007 24.806 1.00 84.62 180 ARG A O 1
ATOM 1396 N N . TYR A 1 181 ? -18.929 -1.694 23.041 1.00 86.31 181 TYR A N 1
ATOM 1397 C CA . TYR A 1 181 ? -20.181 -1.926 23.765 1.00 86.31 181 TYR A CA 1
ATOM 1398 C C . TYR A 1 181 ? -20.276 -3.331 24.375 1.00 86.31 181 TYR A C 1
ATOM 1400 O O . TYR A 1 181 ? -21.271 -3.655 25.012 1.00 86.31 181 TYR A O 1
ATOM 1408 N N . SER A 1 182 ? -19.261 -4.175 24.169 1.00 86.50 182 SER A N 1
ATOM 1409 C CA . SER A 1 182 ? -19.218 -5.555 24.655 1.00 86.50 182 SER A CA 1
ATOM 1410 C C . SER A 1 182 ? -18.303 -5.693 25.874 1.00 86.50 182 SER A C 1
ATOM 1412 O O . SER A 1 182 ? -17.331 -4.954 26.051 1.00 86.50 182 SER A O 1
ATOM 1414 N N . ASN A 1 183 ? -18.588 -6.683 26.718 1.00 85.69 183 ASN A N 1
ATOM 1415 C CA . ASN A 1 183 ? -17.811 -6.973 27.921 1.00 85.69 183 ASN A CA 1
ATOM 1416 C C . ASN A 1 183 ? -16.501 -7.701 27.579 1.00 85.69 183 ASN A C 1
ATOM 1418 O O . ASN A 1 183 ? -16.402 -8.919 27.685 1.00 85.69 183 ASN A O 1
ATOM 1422 N N . VAL A 1 184 ? -15.478 -6.944 27.182 1.00 87.06 184 VAL A N 1
ATOM 1423 C CA . VAL A 1 184 ? -14.106 -7.455 27.027 1.00 87.06 184 VAL A CA 1
ATOM 1424 C C . VAL A 1 184 ? -13.380 -7.536 28.381 1.00 87.06 184 VAL A C 1
ATOM 1426 O O . VAL A 1 184 ? -13.441 -6.572 29.158 1.00 87.06 184 VAL A O 1
ATOM 1429 N N . PRO A 1 185 ? -12.667 -8.644 28.675 1.00 85.81 185 PRO A N 1
ATOM 1430 C CA . PRO A 1 185 ? -11.948 -8.819 29.935 1.00 85.81 185 PRO A CA 1
ATOM 1431 C C . PRO A 1 185 ? -10.841 -7.768 30.075 1.00 85.81 185 PRO A C 1
ATOM 1433 O O . PRO A 1 185 ? -10.174 -7.424 29.097 1.00 85.81 185 PRO A O 1
ATOM 1436 N N . ALA A 1 186 ? -10.647 -7.253 31.293 1.00 84.81 186 ALA A N 1
ATOM 1437 C CA . ALA A 1 186 ? -9.787 -6.096 31.559 1.00 84.81 186 ALA A CA 1
ATOM 1438 C C . ALA A 1 186 ? -8.364 -6.191 30.959 1.00 84.81 186 ALA A C 1
ATOM 1440 O O . ALA A 1 186 ? -7.946 -5.201 30.355 1.00 84.81 186 ALA A O 1
ATOM 1441 N N . PRO A 1 187 ? -7.656 -7.342 31.010 1.00 89.31 187 PRO A N 1
ATOM 1442 C CA . PRO A 1 187 ? -6.299 -7.454 30.464 1.00 89.31 187 PRO A CA 1
ATOM 1443 C C . PRO A 1 187 ? -6.207 -7.357 28.932 1.00 89.31 187 PRO A C 1
ATOM 1445 O O . PRO A 1 187 ? -5.162 -6.988 28.409 1.00 89.31 187 PRO A O 1
ATOM 1448 N N . LEU A 1 188 ? -7.280 -7.674 28.195 1.00 87.69 188 LEU A N 1
ATOM 1449 C CA . LEU A 1 188 ? -7.272 -7.703 26.722 1.00 87.69 188 LEU A CA 1
ATOM 1450 C C . LEU A 1 188 ? -7.788 -6.405 26.084 1.00 87.69 188 LEU A C 1
ATOM 1452 O O . LEU A 1 188 ? -7.815 -6.284 24.856 1.00 87.69 188 LEU A O 1
ATOM 1456 N N . ARG A 1 189 ? -8.211 -5.419 26.882 1.00 85.19 189 ARG A N 1
ATOM 1457 C CA . ARG A 1 189 ? -8.786 -4.170 26.363 1.00 85.19 189 ARG A CA 1
ATOM 1458 C C . ARG A 1 189 ? -7.743 -3.381 25.571 1.00 85.19 189 ARG A C 1
ATOM 1460 O O . ARG A 1 189 ? -6.644 -3.117 26.040 1.00 85.19 189 ARG A O 1
ATOM 1467 N N . GLY A 1 190 ? -8.121 -2.937 24.374 1.00 87.38 190 GLY A N 1
ATOM 1468 C CA . GLY A 1 190 ? -7.265 -2.108 23.526 1.00 87.38 190 GLY A CA 1
ATOM 1469 C C . GLY A 1 190 ? -6.527 -2.923 22.469 1.00 87.38 190 GLY A C 1
ATOM 1470 O O . GLY A 1 190 ? -7.158 -3.400 21.528 1.00 87.38 190 GLY A O 1
ATOM 1471 N N . LEU A 1 191 ? -5.200 -3.011 22.572 1.00 87.44 191 LEU A N 1
ATOM 1472 C CA . LEU A 1 191 ? -4.347 -3.603 21.534 1.00 87.44 191 LEU A CA 1
ATOM 1473 C C . LEU A 1 191 ? -4.463 -5.138 21.490 1.00 87.44 191 LEU A C 1
ATOM 1475 O O . LEU A 1 191 ? -4.590 -5.695 20.406 1.00 87.44 191 LEU A O 1
ATOM 1479 N N . GLY A 1 192 ? -4.509 -5.807 22.650 1.00 90.31 192 GLY A N 1
ATOM 1480 C CA . GLY A 1 192 ? -4.556 -7.274 22.743 1.00 90.31 192 GLY A CA 1
ATOM 1481 C C . GLY A 1 192 ? -5.753 -7.890 22.013 1.00 90.31 192 GLY A C 1
ATOM 1482 O O . GLY A 1 192 ? -5.579 -8.736 21.140 1.00 90.31 192 GLY A O 1
ATOM 1483 N N . ILE A 1 193 ? -6.970 -7.398 22.276 1.00 91.38 193 ILE A N 1
ATOM 1484 C CA . ILE A 1 193 ? -8.160 -7.839 21.534 1.00 91.38 193 ILE A CA 1
ATOM 1485 C C . ILE A 1 193 ? -8.069 -7.499 20.040 1.00 91.38 193 ILE A C 1
ATOM 1487 O O . ILE A 1 193 ? -8.571 -8.250 19.214 1.00 91.38 193 ILE A O 1
ATOM 1491 N N . THR A 1 194 ? -7.398 -6.401 19.676 1.00 92.12 194 THR A N 1
ATOM 1492 C CA . THR A 1 194 ? -7.241 -6.005 18.269 1.00 92.12 194 THR A CA 1
ATOM 1493 C C . THR A 1 194 ? -6.386 -7.014 17.503 1.00 92.12 194 THR A C 1
ATOM 1495 O O . THR A 1 194 ? -6.748 -7.374 16.386 1.00 92.12 194 THR A O 1
ATOM 1498 N N . PHE A 1 195 ? -5.315 -7.534 18.109 1.00 92.56 195 PHE A N 1
ATOM 1499 C CA . PHE A 1 195 ? -4.524 -8.621 17.524 1.00 92.56 195 PHE A CA 1
ATOM 1500 C C . PHE A 1 195 ? -5.338 -9.906 17.341 1.00 92.56 195 PHE A C 1
ATOM 1502 O O . PHE A 1 195 ? -5.285 -10.507 16.272 1.00 92.56 195 PHE A O 1
ATOM 1509 N N . ILE A 1 196 ? -6.147 -10.291 18.337 1.00 93.62 196 ILE A N 1
ATOM 1510 C CA . ILE A 1 196 ? -7.014 -11.480 18.239 1.00 93.62 196 ILE A CA 1
ATOM 1511 C C . ILE A 1 196 ? -8.039 -11.315 17.108 1.00 93.62 196 ILE A C 1
ATOM 1513 O O . ILE A 1 196 ? -8.190 -12.208 16.279 1.00 93.62 196 ILE A O 1
ATOM 1517 N N . ILE A 1 197 ? -8.712 -10.161 17.036 1.00 93.56 197 ILE A N 1
ATOM 1518 C CA . ILE A 1 197 ? -9.671 -9.853 15.963 1.00 93.56 197 ILE A CA 1
ATOM 1519 C C . ILE A 1 197 ? -8.986 -9.923 14.601 1.00 93.56 197 ILE A C 1
ATOM 1521 O O . ILE A 1 197 ? -9.522 -10.532 13.686 1.00 93.56 197 ILE A O 1
ATOM 1525 N N . THR A 1 198 ? -7.799 -9.331 14.478 1.00 93.25 198 THR A N 1
ATOM 1526 C CA . THR A 1 198 ? -7.029 -9.337 13.230 1.00 93.25 198 THR A CA 1
ATOM 1527 C C . THR A 1 198 ? -6.721 -10.763 12.777 1.00 93.25 198 THR A C 1
ATOM 1529 O O . THR A 1 198 ? -6.932 -11.081 11.612 1.00 93.25 198 THR A O 1
ATOM 1532 N N . GLY A 1 199 ? -6.281 -11.638 13.688 1.00 93.00 199 GLY A N 1
ATOM 1533 C CA . GLY A 1 199 ? -6.035 -13.048 13.375 1.00 93.00 199 GLY A CA 1
ATOM 1534 C C . GLY A 1 199 ? -7.302 -13.781 12.925 1.00 93.00 199 GLY A C 1
ATOM 1535 O O . GLY A 1 199 ? -7.286 -14.478 11.916 1.00 93.00 199 GLY A O 1
ATOM 1536 N N . LEU A 1 200 ? -8.429 -13.566 13.612 1.00 93.62 200 LEU A N 1
ATOM 1537 C CA . LEU A 1 200 ? -9.724 -14.137 13.215 1.00 93.62 200 LEU A CA 1
ATOM 1538 C C . LEU A 1 200 ? -10.197 -13.617 11.848 1.00 93.62 200 LEU A C 1
ATOM 1540 O O . LEU A 1 200 ? -10.749 -14.378 11.055 1.00 93.62 200 LEU A O 1
ATOM 1544 N N . MET A 1 201 ? -9.961 -12.338 11.552 1.00 93.25 201 MET A N 1
ATOM 1545 C CA . MET A 1 201 ? -10.248 -11.752 10.242 1.00 93.25 201 MET A CA 1
ATOM 1546 C C . MET A 1 201 ? -9.362 -12.352 9.149 1.00 93.25 201 MET A C 1
ATOM 1548 O O . MET A 1 201 ? -9.876 -12.656 8.076 1.00 93.25 201 MET A O 1
ATOM 1552 N N . ALA A 1 202 ? -8.072 -12.570 9.423 1.00 90.44 202 ALA A N 1
ATOM 1553 C CA . ALA A 1 202 ? -7.148 -13.196 8.479 1.00 90.44 202 ALA A CA 1
ATOM 1554 C C . ALA A 1 202 ? -7.596 -14.620 8.110 1.00 90.44 202 ALA A C 1
ATOM 1556 O O . ALA A 1 202 ? -7.658 -14.949 6.929 1.00 90.44 202 ALA A O 1
ATOM 1557 N N . ILE A 1 203 ? -8.019 -15.423 9.097 1.00 90.00 203 ILE A N 1
ATOM 1558 C CA . ILE A 1 203 ? -8.589 -16.763 8.861 1.00 90.00 203 ILE A CA 1
ATOM 1559 C C . ILE A 1 203 ? -9.843 -16.678 7.974 1.00 90.00 203 ILE A C 1
ATOM 1561 O O . ILE A 1 203 ? -10.017 -17.479 7.058 1.00 90.00 203 ILE A O 1
ATOM 1565 N N . GLY A 1 204 ? -10.706 -15.682 8.202 1.00 88.12 204 GLY A N 1
ATOM 1566 C CA . GLY A 1 204 ? -11.867 -15.435 7.344 1.00 88.12 204 GLY A CA 1
ATOM 1567 C C . GLY A 1 204 ? -11.477 -15.094 5.902 1.00 88.12 204 GLY A C 1
ATOM 1568 O O . GLY A 1 204 ? -12.045 -15.651 4.967 1.00 88.12 204 GLY A O 1
ATOM 1569 N N . PHE A 1 205 ? -10.475 -14.232 5.713 1.00 85.25 205 PHE A N 1
ATOM 1570 C CA . PHE A 1 205 ? -9.997 -13.826 4.388 1.00 85.25 205 PHE A CA 1
ATOM 1571 C C . PHE A 1 205 ? -9.287 -14.948 3.623 1.00 85.25 205 PHE A C 1
ATOM 1573 O O . PHE A 1 205 ? -9.421 -15.004 2.403 1.00 85.25 205 PHE A O 1
ATOM 1580 N N . MET A 1 206 ? -8.629 -15.893 4.306 1.00 81.75 206 MET A N 1
ATOM 1581 C CA . MET A 1 206 ? -8.062 -17.086 3.656 1.00 81.75 206 MET A CA 1
ATOM 1582 C C . MET A 1 206 ? -9.121 -17.924 2.923 1.00 81.75 206 MET A C 1
ATOM 1584 O O . MET A 1 206 ? -8.791 -18.615 1.963 1.00 81.75 206 MET A O 1
ATOM 1588 N N . SER A 1 207 ? -10.404 -17.808 3.289 1.00 83.94 207 SER A N 1
ATOM 1589 C CA . SER A 1 207 ? -11.499 -18.478 2.568 1.00 83.94 207 SER A CA 1
ATOM 1590 C C . SER A 1 207 ? -11.677 -17.967 1.132 1.00 83.94 207 SER A C 1
ATOM 1592 O O . SER A 1 207 ? -12.247 -18.669 0.300 1.00 83.94 207 SER A O 1
ATOM 1594 N N . PHE A 1 208 ? -11.191 -16.762 0.817 1.00 79.19 208 PHE A N 1
ATOM 1595 C CA . PHE A 1 208 ? -11.242 -16.204 -0.535 1.00 79.19 208 PHE A CA 1
ATOM 1596 C C . PHE A 1 208 ? -10.090 -16.666 -1.430 1.00 79.19 208 PHE A C 1
ATOM 1598 O O . PHE A 1 208 ? -10.192 -16.510 -2.646 1.00 79.19 208 PHE A O 1
ATOM 1605 N N . GLY A 1 209 ? -9.045 -17.280 -0.859 1.00 69.44 209 GLY A N 1
ATOM 1606 C CA . GLY A 1 209 ? -7.856 -17.720 -1.591 1.00 69.44 209 GLY A CA 1
ATOM 1607 C C . GLY A 1 209 ? -8.160 -18.660 -2.761 1.00 69.44 209 GLY A C 1
ATOM 1608 O O . GLY A 1 209 ? -7.540 -18.539 -3.807 1.00 69.44 209 GLY A O 1
ATOM 1609 N N . GLY A 1 210 ? -9.171 -19.526 -2.624 1.00 66.62 210 GLY A N 1
ATOM 1610 C CA . GLY A 1 210 ? -9.564 -20.494 -3.657 1.00 66.62 210 GLY A CA 1
ATOM 1611 C C . GLY A 1 210 ? -10.595 -20.002 -4.681 1.00 66.62 210 GLY A C 1
ATOM 1612 O O . GLY A 1 210 ? -10.988 -20.773 -5.553 1.00 66.62 210 GLY A O 1
ATOM 1613 N N . MET A 1 211 ? -11.089 -18.758 -4.584 1.00 70.19 211 MET A N 1
ATOM 1614 C CA . MET A 1 21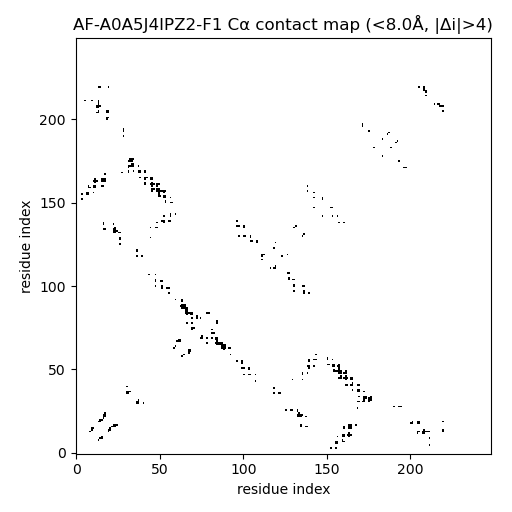1 ? -12.208 -18.289 -5.422 1.00 70.19 211 MET A CA 1
ATOM 1615 C C . MET A 1 211 ? -11.809 -18.030 -6.881 1.00 70.19 211 MET A C 1
ATOM 1617 O O . MET A 1 211 ? -12.641 -18.166 -7.774 1.00 70.19 211 MET A O 1
ATOM 1621 N N . LEU A 1 212 ? -10.554 -17.642 -7.122 1.00 61.94 212 LEU A N 1
ATOM 1622 C CA . LEU A 1 212 ? -10.060 -17.269 -8.454 1.00 61.94 212 LEU A CA 1
ATOM 1623 C C . LEU A 1 212 ? -9.001 -18.240 -8.997 1.00 61.94 212 LEU A C 1
ATOM 1625 O O . LEU A 1 212 ? -8.735 -18.220 -10.190 1.00 61.94 212 LEU A O 1
ATOM 1629 N N . THR A 1 213 ? -8.428 -19.100 -8.150 1.00 57.78 213 THR A N 1
ATOM 1630 C CA . THR A 1 213 ? -7.307 -19.997 -8.493 1.00 57.78 213 THR A CA 1
ATOM 1631 C C . THR A 1 213 ? -7.719 -21.418 -8.875 1.00 57.78 213 THR A C 1
ATOM 1633 O O . THR A 1 213 ? -6.854 -22.234 -9.155 1.00 57.78 213 THR A O 1
ATOM 1636 N N . GLY A 1 214 ? -9.015 -21.750 -8.929 1.00 50.09 214 GLY A N 1
ATOM 1637 C CA . GLY A 1 214 ? -9.449 -23.056 -9.437 1.00 50.09 214 GLY A CA 1
ATOM 1638 C C . GLY A 1 214 ? -8.807 -24.247 -8.711 1.00 50.09 214 GLY A C 1
ATOM 1639 O O . GLY A 1 214 ? -8.229 -25.107 -9.351 1.00 50.09 214 GLY A O 1
ATOM 1640 N N . GLY A 1 215 ? -8.913 -24.309 -7.382 1.00 44.53 215 GLY A N 1
ATOM 1641 C CA . GLY A 1 215 ? -8.712 -25.541 -6.604 1.00 44.53 215 GLY A CA 1
ATOM 1642 C C . GLY A 1 215 ? -7.284 -26.066 -6.396 1.00 44.53 215 GLY A C 1
ATOM 1643 O O . GLY A 1 215 ? -7.110 -26.814 -5.436 1.00 44.53 215 GLY A O 1
ATOM 1644 N N . ASP A 1 216 ? -6.287 -25.666 -7.190 1.00 41.47 216 ASP A N 1
ATOM 1645 C CA . ASP A 1 216 ? -4.950 -26.290 -7.129 1.00 41.47 216 ASP A CA 1
ATOM 1646 C C . ASP A 1 216 ? -3.887 -25.478 -6.360 1.00 41.47 216 ASP A C 1
ATOM 1648 O O . ASP A 1 216 ? -2.908 -26.055 -5.893 1.00 41.47 216 ASP A O 1
ATOM 1652 N N . ASP A 1 217 ? -4.129 -24.193 -6.074 1.00 42.88 217 ASP A N 1
ATOM 1653 C CA . ASP A 1 217 ? -3.240 -23.373 -5.234 1.00 42.88 217 ASP A CA 1
ATOM 1654 C C . ASP A 1 217 ? -3.842 -23.157 -3.839 1.00 42.88 217 ASP A C 1
ATOM 1656 O O . ASP A 1 217 ? -4.345 -22.087 -3.480 1.00 42.88 217 ASP A O 1
ATOM 1660 N N . ALA A 1 218 ? -3.830 -24.211 -3.024 1.00 38.03 218 ALA A N 1
ATOM 1661 C CA . ALA A 1 218 ? -4.223 -24.152 -1.618 1.00 38.03 218 ALA A CA 1
ATOM 1662 C C . ALA A 1 218 ? -3.117 -23.534 -0.740 1.00 38.03 218 ALA A C 1
ATOM 1664 O O . ALA A 1 218 ? -2.561 -24.203 0.124 1.00 38.03 218 ALA A O 1
ATOM 1665 N N . ALA A 1 219 ? -2.806 -22.258 -0.962 1.00 38.59 219 ALA A N 1
ATOM 1666 C CA . ALA A 1 219 ? -2.229 -21.301 -0.010 1.00 38.59 219 ALA A CA 1
ATOM 1667 C C . ALA A 1 219 ? -1.998 -19.976 -0.757 1.00 38.59 219 ALA A C 1
ATOM 1669 O O . ALA A 1 219 ? -1.673 -20.017 -1.942 1.00 38.59 219 ALA A O 1
ATOM 1670 N N . PRO A 1 220 ? -2.106 -18.798 -0.109 1.00 40.25 220 PRO A N 1
ATOM 1671 C CA . PRO A 1 220 ? -1.512 -17.596 -0.681 1.00 40.25 220 PRO A CA 1
ATOM 1672 C C . PRO A 1 220 ? -0.044 -17.917 -0.950 1.00 40.25 220 PRO A C 1
ATOM 1674 O O . PRO A 1 220 ? 0.680 -18.316 -0.036 1.00 40.25 220 PRO A O 1
ATOM 1677 N N . SER A 1 221 ? 0.344 -17.828 -2.216 1.00 36.00 221 SER A N 1
ATOM 1678 C CA . SER A 1 221 ? 1.652 -18.188 -2.731 1.00 36.00 221 SER A CA 1
ATOM 1679 C C . SER A 1 221 ? 2.753 -17.537 -1.892 1.00 36.00 221 SER A C 1
ATOM 1681 O O . SER A 1 221 ? 3.133 -16.381 -2.095 1.00 36.00 221 SER A O 1
ATOM 1683 N N . LEU A 1 222 ? 3.298 -18.323 -0.963 1.00 39.38 222 LEU A N 1
ATOM 1684 C CA . LEU A 1 222 ? 4.654 -18.206 -0.440 1.00 39.38 222 LEU A CA 1
ATOM 1685 C C . LEU A 1 222 ? 5.646 -18.639 -1.538 1.00 39.38 222 LEU A C 1
ATOM 1687 O O . LEU A 1 222 ? 6.578 -19.404 -1.290 1.00 39.38 222 LEU A O 1
ATOM 1691 N N . GLU A 1 223 ? 5.443 -18.177 -2.775 1.00 36.19 223 GLU A N 1
ATOM 1692 C CA . GLU A 1 223 ? 6.378 -18.366 -3.884 1.00 36.19 223 GLU A CA 1
ATOM 1693 C C . GLU A 1 223 ? 7.476 -17.319 -3.765 1.00 36.19 223 GLU A C 1
ATOM 1695 O O . GLU A 1 223 ? 7.515 -16.274 -4.400 1.00 36.19 223 GLU A O 1
ATOM 1700 N N . GLY A 1 224 ? 8.329 -17.646 -2.808 1.00 37.72 224 GLY A N 1
ATOM 1701 C CA . GLY A 1 224 ? 9.546 -16.990 -2.384 1.00 37.72 224 GLY A CA 1
ATOM 1702 C C . GLY A 1 224 ? 10.083 -17.838 -1.241 1.00 37.72 224 GLY A C 1
ATOM 1703 O O . GLY A 1 224 ? 10.155 -17.370 -0.112 1.00 37.72 224 GLY A O 1
ATOM 1704 N N . GLN A 1 225 ? 10.308 -19.129 -1.519 1.00 32.91 225 GLN A N 1
ATOM 1705 C CA . GLN A 1 225 ? 10.689 -20.163 -0.556 1.00 32.91 225 GLN A CA 1
ATOM 1706 C C . GLN A 1 225 ? 11.845 -19.675 0.342 1.00 32.91 225 GLN A C 1
ATOM 1708 O O . GLN A 1 225 ? 12.987 -19.645 -0.123 1.00 32.91 225 GLN A O 1
ATOM 1713 N N . PRO A 1 226 ? 11.612 -19.379 1.638 1.00 41.09 226 PRO A N 1
ATOM 1714 C CA . PRO A 1 226 ? 12.710 -19.206 2.590 1.00 41.09 226 PRO A CA 1
ATOM 1715 C C . PRO A 1 226 ? 13.474 -20.526 2.805 1.00 41.09 226 PRO A C 1
ATOM 1717 O O . PRO A 1 226 ? 14.589 -20.523 3.314 1.00 41.09 226 PRO A O 1
ATOM 1720 N N . GLU A 1 227 ? 12.905 -21.653 2.361 1.00 39.47 227 GLU A N 1
ATOM 1721 C CA . GLU A 1 227 ? 13.521 -22.980 2.403 1.00 39.47 227 GLU A CA 1
ATOM 1722 C C . GLU A 1 227 ? 14.750 -23.092 1.482 1.00 39.47 227 GLU A C 1
ATOM 1724 O O . GLU A 1 227 ? 15.750 -23.693 1.868 1.00 39.47 227 GLU A O 1
ATOM 1729 N N . LYS A 1 228 ? 14.747 -22.431 0.312 1.00 35.81 228 LYS A N 1
ATOM 1730 C CA . LYS A 1 228 ? 15.916 -22.415 -0.591 1.00 35.81 228 LYS A CA 1
ATOM 1731 C C . LYS A 1 228 ? 17.017 -21.460 -0.135 1.00 35.81 228 LYS A C 1
ATOM 1733 O O . LYS A 1 228 ? 18.182 -21.734 -0.389 1.00 35.81 228 LYS A O 1
ATOM 1738 N N . VAL A 1 229 ? 16.664 -20.389 0.579 1.00 42.44 229 VAL A N 1
ATOM 1739 C CA . VAL A 1 229 ? 17.642 -19.464 1.179 1.00 42.44 229 VAL A CA 1
ATOM 1740 C C . VAL A 1 229 ? 18.375 -20.135 2.344 1.00 42.44 229 VAL A C 1
ATOM 1742 O O . VAL A 1 229 ? 19.581 -19.960 2.477 1.00 42.44 229 VAL A O 1
ATOM 1745 N N . GLY A 1 230 ? 17.675 -20.949 3.147 1.00 34.69 230 GLY A N 1
ATOM 1746 C CA . GLY A 1 230 ? 18.294 -21.752 4.208 1.00 34.69 230 GLY A CA 1
ATOM 1747 C C . GLY A 1 230 ? 19.285 -22.783 3.663 1.00 34.69 230 GLY A C 1
ATOM 1748 O O . GLY A 1 230 ? 20.427 -22.823 4.107 1.00 34.69 230 GLY A O 1
ATOM 1749 N N . LEU A 1 231 ? 18.886 -23.533 2.629 1.00 41.62 231 LEU A N 1
ATOM 1750 C CA . LEU A 1 231 ? 19.752 -24.529 1.985 1.00 41.62 231 LEU A CA 1
ATOM 1751 C C . LEU A 1 231 ? 20.971 -23.899 1.286 1.00 41.62 231 L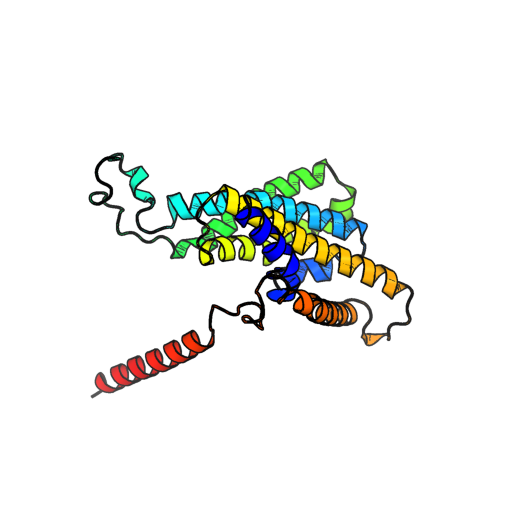EU A C 1
ATOM 1753 O O . LEU A 1 231 ? 22.072 -24.429 1.396 1.00 41.62 231 LEU A O 1
ATOM 1757 N N . GLN A 1 232 ? 20.811 -22.744 0.629 1.00 40.78 232 GLN A N 1
ATOM 1758 C CA . GLN A 1 232 ? 21.927 -22.026 -0.006 1.00 40.78 232 GLN A CA 1
ATOM 1759 C C . GLN A 1 232 ? 22.890 -21.396 1.013 1.00 40.78 232 GLN A C 1
ATOM 1761 O O . GLN A 1 232 ? 24.092 -21.331 0.755 1.00 40.78 232 GLN A O 1
ATOM 1766 N N . LEU A 1 233 ? 22.395 -20.962 2.180 1.00 51.50 233 LEU A N 1
ATOM 1767 C CA . LEU A 1 233 ? 23.244 -20.482 3.275 1.00 51.50 233 LEU A CA 1
ATOM 1768 C C . LEU A 1 233 ? 24.062 -21.624 3.889 1.00 51.50 233 LEU A C 1
ATOM 1770 O O . LEU A 1 233 ? 25.267 -21.460 4.057 1.00 51.50 233 LEU A O 1
ATOM 1774 N N . GLU A 1 234 ? 23.456 -22.783 4.156 1.00 48.12 234 GLU A N 1
ATOM 1775 C CA . GLU A 1 234 ? 24.182 -23.958 4.667 1.00 48.12 234 GLU A CA 1
ATOM 1776 C C . GLU A 1 234 ? 25.260 -24.454 3.685 1.00 48.12 234 GLU A C 1
ATOM 1778 O O . GLU A 1 234 ? 26.398 -24.679 4.098 1.00 48.12 234 GLU A O 1
ATOM 1783 N N . GLU A 1 235 ? 24.966 -24.509 2.381 1.00 44.72 235 GLU A N 1
ATOM 1784 C CA . GLU A 1 235 ? 25.925 -24.951 1.352 1.00 44.72 235 GLU A CA 1
ATOM 1785 C C . GLU A 1 235 ? 27.085 -23.946 1.147 1.00 44.72 235 GLU A C 1
ATOM 1787 O O . GLU A 1 235 ? 28.244 -24.331 0.952 1.00 44.72 235 GLU A O 1
ATOM 1792 N N . SER A 1 236 ? 26.811 -22.639 1.267 1.00 45.03 236 SER A N 1
ATOM 1793 C CA . SER A 1 236 ? 27.852 -21.598 1.210 1.00 45.03 236 SER A CA 1
ATOM 1794 C C . SER A 1 236 ? 28.774 -21.586 2.441 1.00 45.03 236 SER A C 1
ATOM 1796 O O . SER A 1 236 ? 29.980 -21.380 2.294 1.00 45.03 236 SER A O 1
ATOM 1798 N N . ILE A 1 237 ? 28.254 -21.896 3.636 1.00 53.62 237 ILE A N 1
ATOM 1799 C CA . ILE A 1 237 ? 29.045 -21.958 4.877 1.00 53.62 237 ILE A CA 1
ATOM 1800 C C . ILE A 1 237 ? 29.951 -23.200 4.897 1.00 53.62 237 ILE A C 1
ATOM 1802 O O . ILE A 1 237 ? 31.110 -23.099 5.312 1.00 53.62 237 ILE A O 1
ATOM 1806 N N . GLU A 1 238 ? 29.479 -24.359 4.422 1.00 52.91 238 GLU A N 1
ATOM 1807 C CA . GLU A 1 238 ? 30.323 -25.562 4.297 1.00 52.91 238 GLU A CA 1
ATOM 1808 C C . GLU A 1 238 ? 31.467 -25.361 3.291 1.00 52.91 238 GLU A C 1
ATOM 1810 O O . GLU A 1 238 ? 32.590 -25.811 3.526 1.00 52.91 238 GLU A O 1
ATOM 1815 N N . THR A 1 239 ? 31.230 -24.614 2.209 1.00 48.75 239 THR A N 1
ATOM 1816 C CA . THR A 1 239 ? 32.260 -24.350 1.192 1.00 48.75 239 THR A CA 1
ATOM 1817 C C . THR A 1 239 ? 33.329 -23.365 1.691 1.00 48.75 239 THR A C 1
ATOM 1819 O O . THR A 1 239 ? 34.524 -23.601 1.483 1.00 48.75 239 THR A O 1
ATOM 1822 N N . GLU A 1 240 ? 32.944 -22.304 2.412 1.00 53.94 240 GLU A N 1
ATOM 1823 C CA . GLU A 1 240 ? 33.904 -21.357 3.008 1.00 53.94 240 GLU A CA 1
ATOM 1824 C C . GLU A 1 240 ? 34.698 -21.973 4.171 1.00 53.94 240 GLU A C 1
ATOM 1826 O O . GLU A 1 240 ? 35.900 -21.724 4.298 1.00 53.94 240 GLU A O 1
ATOM 1831 N N . THR A 1 241 ? 34.079 -22.826 4.996 1.00 53.44 241 THR A N 1
ATOM 1832 C CA . THR A 1 241 ? 34.794 -23.527 6.080 1.00 53.44 241 THR A CA 1
ATOM 1833 C C . THR A 1 241 ? 35.739 -24.610 5.555 1.00 53.44 241 THR A C 1
ATOM 1835 O O . THR A 1 241 ? 36.835 -24.768 6.101 1.00 53.44 241 THR A O 1
ATOM 1838 N N . ALA A 1 242 ? 35.397 -25.286 4.453 1.00 52.19 242 ALA A N 1
ATOM 1839 C CA . ALA A 1 242 ? 36.307 -26.204 3.768 1.00 52.19 242 ALA A CA 1
ATOM 1840 C C . ALA A 1 242 ? 37.500 -25.476 3.119 1.00 52.19 242 ALA A C 1
ATOM 1842 O O . ALA A 1 242 ? 38.630 -25.957 3.208 1.00 52.19 242 ALA A O 1
ATOM 1843 N N . GLN A 1 243 ? 37.297 -24.297 2.519 1.00 51.38 243 GLN A N 1
ATOM 1844 C CA . GLN A 1 243 ? 38.396 -23.494 1.963 1.00 51.38 243 GLN A CA 1
ATOM 1845 C C . GLN A 1 243 ? 39.288 -22.863 3.042 1.00 51.38 243 GLN A C 1
ATOM 1847 O O . GLN A 1 243 ? 40.503 -22.803 2.856 1.00 51.38 243 GLN A O 1
ATOM 1852 N N . ALA A 1 244 ? 38.733 -22.451 4.185 1.00 51.75 244 ALA A N 1
ATOM 1853 C CA . ALA A 1 244 ? 39.522 -21.922 5.298 1.00 51.75 244 ALA A CA 1
ATOM 1854 C C . ALA A 1 244 ? 40.422 -22.991 5.948 1.00 51.75 244 ALA A C 1
ATOM 1856 O O . ALA A 1 244 ? 41.540 -22.674 6.352 1.00 51.75 244 ALA A O 1
ATOM 1857 N N . ALA A 1 245 ? 39.981 -24.255 5.998 1.00 47.72 245 ALA A N 1
ATOM 1858 C CA . ALA A 1 245 ? 40.774 -25.363 6.537 1.00 47.72 245 ALA A CA 1
ATOM 1859 C C . ALA A 1 245 ? 41.976 -25.745 5.649 1.00 47.72 245 ALA A C 1
ATOM 1861 O O . ALA A 1 245 ? 43.011 -26.152 6.169 1.00 47.72 245 ALA A O 1
ATOM 1862 N N . VAL A 1 246 ? 41.874 -25.569 4.325 1.00 50.78 246 VAL A N 1
ATOM 1863 C CA . VAL A 1 246 ? 42.947 -25.900 3.360 1.00 50.78 246 VAL A CA 1
ATOM 1864 C C . VAL A 1 246 ? 44.041 -24.820 3.294 1.00 50.78 246 VAL A C 1
ATOM 1866 O O . VAL A 1 246 ? 45.146 -25.096 2.844 1.00 50.78 246 VAL A O 1
ATOM 1869 N N . ILE A 1 247 ? 43.775 -23.595 3.763 1.00 50.06 247 ILE A N 1
ATOM 1870 C CA . ILE A 1 247 ? 44.757 -22.489 3.760 1.00 50.06 247 ILE A CA 1
ATOM 1871 C C . ILE A 1 247 ? 45.614 -22.478 5.048 1.00 50.06 247 ILE A C 1
ATOM 1873 O O . ILE A 1 247 ? 46.598 -21.744 5.134 1.00 50.06 247 ILE A O 1
ATOM 1877 N N . SER A 1 248 ? 45.274 -23.301 6.048 1.00 49.97 248 SER A N 1
ATOM 1878 C CA . SER A 1 248 ? 45.974 -23.378 7.342 1.00 49.97 248 SER A CA 1
ATOM 1879 C C . SER A 1 248 ? 46.932 -24.570 7.524 1.00 49.97 248 SER A C 1
ATOM 1881 O O . SER A 1 248 ? 47.386 -24.786 8.649 1.00 49.97 248 SER A O 1
ATOM 1883 N N . GLU A 1 249 ? 47.272 -25.305 6.458 1.00 44.41 249 GLU A N 1
ATOM 1884 C CA . GLU A 1 249 ? 48.384 -26.282 6.425 1.00 44.41 249 GLU A CA 1
ATOM 1885 C C . GLU A 1 249 ? 49.511 -25.852 5.475 1.00 44.41 249 GLU A C 1
ATOM 1887 O O . GLU A 1 249 ? 49.213 -25.403 4.345 1.00 44.41 249 GLU A O 1
#

Organism: NCBI:txid1397112

Solvent-accessible surface area (backbone atoms only — not comparable to full-atom values): 13414 Å² total; per-residue (Å²): 112,69,65,60,53,51,48,32,52,38,26,32,50,37,60,14,44,49,59,66,68,60,31,32,53,71,62,44,69,69,46,20,70,38,45,74,57,16,49,56,52,26,52,51,46,22,54,48,26,34,51,43,25,31,51,45,48,52,44,40,62,50,57,23,39,73,29,28,48,32,72,78,70,73,50,88,86,44,61,90,75,33,99,43,35,84,52,70,40,57,88,48,46,67,61,54,48,48,53,53,37,39,57,53,40,53,54,47,52,59,49,41,55,72,76,35,56,70,55,36,76,74,39,57,85,53,57,70,49,57,49,72,26,47,36,56,56,46,50,44,49,50,44,60,76,63,62,62,90,42,64,69,55,33,30,46,46,18,37,24,35,19,47,23,44,28,52,52,32,35,51,50,2,51,51,45,51,57,49,70,82,46,96,67,59,81,91,37,61,69,65,58,46,47,55,54,51,50,53,56,49,27,61,57,44,55,69,42,40,52,74,83,54,73,78,75,58,89,56,75,79,71,85,70,56,66,67,59,55,52,53,52,50,53,56,51,50,55,51,53,54,54,54,57,60,64,73,75,111

Mean predicted aligned error: 11.37 Å

Radius of gyration: 22.07 Å; Cα contacts (8 Å, |Δi|>4): 276; chains: 1; bounding box: 69×48×65 Å

Sequence (249 aa):
MLEHVELFFKSIFVDNMVFAYFLGMCSYLAVSKKVSTAVGLGAAVIFVLTVTVPLNWFLDQYILQPGALAWLDGNRATPELSAYADYDLSFLSFILFIATIATMVQLVEIIVEKFSPSLYNSLGIFLPLIAVNCAILGGSLFMQSREIETAGLALNYGFSSGIGWFLAIVAIAAIREKIRYSNVPAPLRGLGITFIITGLMAIGFMSFGGMLTGGDDAAPSLEGQPEKVGLQLEESIETETAQAAVISE

InterPro domains:
  IPR003667 NqrDE/RnfAE [PF02508] (5-211)
  IPR003667 NqrDE/RnfAE [PIRSF006102] (5-211)
  IPR010967 Na(+)-translocating NADH-quinone reductase subunit E [MF_00429] (1-213)
  IPR010967 Na(+)-translocating NADH-quinone reductase subunit E [TIGR01940] (4-211)
  IPR050133 Ion-translocating oxidoreductase complex subunit A/E [PTHR30335] (2-211)

pLDDT: mean 78.6, std 17.19, range [32.91, 95.5]

Nearest PDB structures (foldseek):
  8evu-assembly1_E  TM=9.308E-01  e=1.572E-15  Vibrio cholerae O395
  8rb9-assembly1_A  TM=8.886E-01  e=7.025E-11  Azotobacter vinelandii DJ
  7zc6-assembly1_A  TM=9.210E-01  e=7.105E-10  Clostridium tetanomorphum
  8rbm-assembly1_E  TM=7.098E-01  e=2.418E-05  Azotobacter vinelandii DJ
  7zc6-assembly1_E  TM=7.167E-01  e=2.418E-05  Clostridium tetanomorphum